Protein AF-A0A1C3WPE9-F1 (afdb_monomer_lite)

Sequence (207 aa):
MATIAEVAEHIDVNTRTAADLVARGVITKSTRSSYDLDTVRLEYIRHIREVAAGREAAQAVPPGKIDGEQERARKDKEAADRLELQNAVTRGELAPLSEMVSAVTSAFARVRAKILTIPSKVAPLIVGETSTVVVRDVVKNEIHNALEELAGTRLRDWTFSPPGDSEELLEGSDTSAGSDDKRMGRQGKTPKSGSVCRTRKVANSSR

Organism: NCBI:txid411945

Secondary structure (DSSP, 8-state):
-B-HHHHHHHTT--HHHHHHHHHTTSSPPPTTS-B-HHHHHHHHHHHHHHHHHHHHHHHS--TT---HHHHHHHHHHHHHHHHHHHHHHHTTS---HHHHHHHHHHHHHHHHHHHHHHHHHHHHHHTT---HHHHHHHHHHHHHHHHHHHHH---TT-----S------------------------PPPPPPPPPPPPP-PPPP--

Structure (mmCIF, N/CA/C/O backbone):
data_AF-A0A1C3WPE9-F1
#
_entry.id   AF-A0A1C3WPE9-F1
#
loop_
_atom_site.group_PDB
_atom_site.id
_atom_site.type_symbol
_atom_site.label_atom_id
_atom_site.label_alt_id
_atom_site.label_comp_id
_atom_site.label_asym_id
_atom_site.label_entity_id
_atom_site.label_seq_id
_atom_site.pdbx_PDB_ins_code
_atom_site.Cartn_x
_atom_site.Cartn_y
_atom_site.Cartn_z
_atom_site.occupancy
_atom_site.B_iso_or_equiv
_atom_site.auth_seq_id
_atom_site.auth_comp_id
_atom_site.auth_asym_id
_atom_site.auth_atom_id
_atom_site.pdbx_PDB_model_num
ATOM 1 N N . MET A 1 1 ? 36.995 -16.950 -62.856 1.00 69.00 1 MET A N 1
ATOM 2 C CA . MET A 1 1 ? 36.564 -15.588 -63.230 1.00 69.00 1 MET A CA 1
ATOM 3 C C . MET A 1 1 ? 35.057 -15.578 -63.195 1.00 69.00 1 MET A C 1
ATOM 5 O O . MET A 1 1 ? 34.465 -16.295 -63.988 1.00 69.00 1 MET A O 1
ATOM 9 N N . ALA A 1 2 ? 34.484 -14.854 -62.241 1.00 79.94 2 ALA A N 1
ATOM 10 C CA . ALA A 1 2 ? 33.072 -14.930 -61.905 1.00 79.94 2 ALA A CA 1
ATOM 11 C C . ALA A 1 2 ? 32.315 -13.656 -62.300 1.00 79.94 2 ALA A C 1
ATOM 13 O O . ALA A 1 2 ? 32.875 -12.553 -62.297 1.00 79.94 2 ALA A O 1
ATOM 14 N N . THR A 1 3 ? 31.042 -13.818 -62.637 1.00 88.06 3 THR A N 1
ATOM 15 C CA . THR A 1 3 ? 30.096 -12.721 -62.856 1.00 88.06 3 THR A CA 1
ATOM 16 C C . THR A 1 3 ? 29.611 -12.148 -61.524 1.00 88.06 3 THR A C 1
ATOM 18 O O . THR A 1 3 ? 29.792 -12.738 -60.461 1.00 88.06 3 THR A O 1
ATOM 21 N N . ILE A 1 4 ? 28.947 -10.990 -61.558 1.00 83.81 4 ILE A N 1
ATOM 22 C CA . ILE A 1 4 ? 28.405 -10.371 -60.339 1.00 83.81 4 ILE A CA 1
ATOM 23 C C . ILE A 1 4 ? 27.316 -11.223 -59.663 1.00 83.81 4 ILE A C 1
ATOM 25 O O . ILE A 1 4 ? 27.126 -11.119 -58.455 1.00 83.81 4 ILE A O 1
ATOM 29 N N . ALA A 1 5 ? 26.619 -12.071 -60.427 1.00 86.62 5 ALA A N 1
ATOM 30 C CA . ALA A 1 5 ? 25.622 -12.997 -59.898 1.00 86.62 5 ALA A CA 1
ATOM 31 C C . ALA A 1 5 ? 26.281 -14.128 -59.097 1.00 86.62 5 ALA A C 1
ATOM 33 O O . ALA A 1 5 ? 25.879 -14.393 -57.970 1.00 86.62 5 ALA A O 1
ATOM 34 N N . GLU A 1 6 ? 27.352 -14.710 -59.636 1.00 86.88 6 GLU A N 1
ATOM 35 C CA . GLU A 1 6 ? 28.141 -15.752 -58.965 1.00 86.88 6 GLU A CA 1
ATOM 36 C C . GLU A 1 6 ? 28.879 -15.204 -57.734 1.00 86.88 6 GLU A C 1
ATOM 38 O O . GLU A 1 6 ? 28.997 -15.885 -56.722 1.00 86.88 6 GLU A O 1
ATOM 43 N N . VAL A 1 7 ? 29.332 -13.944 -57.779 1.00 85.25 7 VAL A N 1
ATOM 44 C CA . VAL A 1 7 ? 29.875 -13.255 -56.597 1.00 85.25 7 VAL A CA 1
ATOM 45 C C . VAL A 1 7 ? 28.821 -13.146 -55.500 1.00 85.25 7 VAL A C 1
ATOM 47 O O . VAL A 1 7 ? 29.130 -13.425 -54.346 1.00 85.25 7 VAL A O 1
ATOM 50 N N . ALA A 1 8 ? 27.601 -12.732 -55.850 1.00 88.00 8 ALA A N 1
ATOM 51 C CA . ALA A 1 8 ? 26.513 -12.548 -54.898 1.00 88.00 8 ALA A CA 1
ATOM 52 C C . ALA A 1 8 ? 26.134 -13.870 -54.208 1.00 88.00 8 ALA A C 1
ATOM 54 O O . ALA A 1 8 ? 26.003 -13.899 -52.988 1.00 88.00 8 ALA A O 1
ATOM 55 N N . GLU A 1 9 ? 26.066 -14.964 -54.970 1.00 90.38 9 GLU A N 1
ATOM 56 C CA . GLU A 1 9 ? 25.847 -16.315 -54.440 1.00 90.38 9 GLU A CA 1
ATOM 57 C C . GLU A 1 9 ? 26.991 -16.765 -53.514 1.00 90.38 9 GLU A C 1
ATOM 59 O O . GLU A 1 9 ? 26.753 -17.315 -52.443 1.00 90.38 9 GLU A O 1
ATOM 64 N N . HIS A 1 10 ? 28.242 -16.461 -53.869 1.00 87.25 10 HIS A N 1
ATOM 65 C CA . HIS A 1 10 ? 29.423 -16.887 -53.109 1.00 87.25 10 HIS A CA 1
ATOM 66 C C . HIS A 1 10 ? 29.602 -16.193 -51.752 1.00 87.25 10 HIS A C 1
ATOM 68 O O . HIS A 1 10 ? 30.166 -16.782 -50.829 1.00 87.25 10 HIS A O 1
ATOM 74 N N . ILE A 1 11 ? 29.157 -14.940 -51.625 1.00 88.44 11 ILE A N 1
ATOM 75 C CA . ILE A 1 11 ? 29.167 -14.199 -50.350 1.00 88.44 11 ILE A CA 1
ATOM 76 C C . ILE A 1 11 ? 27.800 -14.200 -49.647 1.00 88.44 11 ILE A C 1
ATOM 78 O O . ILE A 1 11 ? 27.655 -13.510 -48.640 1.00 88.44 11 ILE A O 1
ATOM 82 N N . ASP A 1 12 ? 26.833 -14.967 -50.164 1.00 90.88 12 ASP A N 1
ATOM 83 C CA . ASP A 1 12 ? 25.467 -15.117 -49.642 1.00 90.88 12 ASP A CA 1
ATOM 84 C C . ASP A 1 12 ? 24.703 -13.784 -49.498 1.00 90.88 12 ASP A C 1
ATOM 86 O O . ASP A 1 12 ? 24.130 -13.446 -48.460 1.00 90.88 12 ASP A O 1
ATOM 90 N N . VAL A 1 13 ? 24.718 -12.967 -50.558 1.00 90.00 13 VAL A N 1
ATOM 91 C CA . VAL A 1 13 ? 23.964 -11.705 -50.624 1.00 90.00 13 VAL A CA 1
ATOM 92 C C . VAL A 1 13 ? 23.167 -11.595 -51.918 1.00 90.00 13 VAL A C 1
ATOM 94 O O . VAL A 1 13 ? 23.435 -12.259 -52.913 1.00 90.00 13 VAL A O 1
ATOM 97 N N . ASN A 1 14 ? 22.189 -10.689 -51.951 1.00 92.38 14 ASN A N 1
ATOM 98 C CA . ASN A 1 14 ? 21.467 -10.403 -53.187 1.00 92.38 14 ASN A CA 1
ATOM 99 C C . ASN A 1 14 ? 22.373 -9.678 -54.205 1.00 92.38 14 ASN A C 1
ATOM 101 O O . ASN A 1 14 ? 23.195 -8.837 -53.840 1.00 92.38 14 ASN A O 1
ATOM 105 N N . THR A 1 15 ? 22.158 -9.922 -55.498 1.00 89.88 15 THR A N 1
ATOM 106 C CA . THR A 1 15 ? 22.850 -9.265 -56.625 1.00 89.88 15 THR A CA 1
ATOM 107 C C . THR A 1 15 ? 22.857 -7.737 -56.528 1.00 89.88 15 THR A C 1
ATOM 109 O O . THR A 1 15 ? 23.878 -7.103 -56.792 1.00 89.88 15 THR A O 1
ATOM 112 N N . ARG A 1 16 ? 21.750 -7.135 -56.070 1.00 90.31 16 ARG A N 1
ATOM 113 C CA . ARG A 1 16 ? 21.661 -5.694 -55.786 1.00 90.31 16 ARG A CA 1
ATOM 114 C C . ARG A 1 16 ? 22.646 -5.268 -54.699 1.00 90.31 16 ARG A C 1
ATOM 116 O O . ARG A 1 16 ? 23.373 -4.300 -54.870 1.00 90.31 16 ARG A O 1
ATOM 123 N N . THR A 1 17 ? 22.701 -6.018 -53.606 1.00 87.19 17 THR A N 1
ATOM 124 C CA . THR A 1 17 ? 23.600 -5.752 -52.481 1.00 87.19 17 THR A CA 1
ATOM 125 C C . THR A 1 17 ? 25.064 -5.918 -52.885 1.00 87.19 17 THR A C 1
ATOM 127 O O . THR A 1 17 ? 25.894 -5.106 -52.485 1.00 87.19 17 THR A O 1
ATOM 130 N N . ALA A 1 18 ? 25.382 -6.910 -53.721 1.00 86.06 18 ALA A N 1
ATOM 131 C CA . ALA A 1 18 ? 26.717 -7.082 -54.292 1.00 86.06 18 ALA A CA 1
ATOM 132 C C . ALA A 1 18 ? 27.114 -5.890 -55.185 1.00 86.06 18 ALA A C 1
ATOM 134 O O . ALA A 1 18 ? 28.214 -5.355 -55.045 1.00 86.06 18 ALA A O 1
ATOM 135 N N . ALA A 1 19 ? 26.206 -5.408 -56.040 1.00 86.81 19 ALA A N 1
ATOM 136 C CA . ALA A 1 19 ? 26.432 -4.204 -56.842 1.00 86.81 19 ALA A CA 1
ATOM 137 C C . ALA A 1 19 ? 26.623 -2.949 -55.971 1.00 86.81 19 ALA A C 1
ATOM 139 O O . ALA A 1 19 ? 27.528 -2.153 -56.227 1.00 86.81 19 ALA A O 1
ATOM 140 N N . ASP A 1 20 ? 25.841 -2.813 -54.899 1.00 89.81 20 ASP A N 1
ATOM 141 C CA . ASP A 1 20 ? 25.971 -1.719 -53.935 1.00 89.81 20 ASP A CA 1
ATOM 142 C C . ASP A 1 20 ? 27.299 -1.787 -53.156 1.00 89.81 20 ASP A C 1
ATOM 144 O O . ASP A 1 20 ? 27.848 -0.754 -52.775 1.00 89.81 20 ASP A O 1
ATOM 148 N N . LEU A 1 21 ? 27.840 -2.982 -52.890 1.00 87.69 21 LEU A N 1
ATOM 149 C CA . LEU A 1 21 ? 29.158 -3.160 -52.260 1.00 87.69 21 LEU A CA 1
ATOM 150 C C . LEU A 1 21 ? 30.303 -2.755 -53.199 1.00 87.69 21 LEU A C 1
ATOM 152 O O . LEU A 1 21 ? 31.252 -2.107 -52.757 1.00 87.69 21 LEU A O 1
ATOM 156 N N . VAL A 1 22 ? 30.185 -3.060 -54.494 1.00 87.00 22 VAL A N 1
ATOM 157 C CA . VAL A 1 22 ? 31.127 -2.584 -55.521 1.00 87.00 22 VAL A CA 1
ATOM 158 C C . VAL A 1 22 ? 31.036 -1.061 -55.677 1.00 87.00 22 VAL A C 1
ATOM 160 O O . VAL A 1 22 ? 32.059 -0.386 -55.761 1.00 87.00 22 VAL A O 1
ATOM 163 N N . ALA A 1 23 ? 29.825 -0.493 -55.672 1.00 86.81 23 ALA A N 1
ATOM 164 C CA . ALA A 1 23 ? 29.613 0.953 -55.778 1.00 86.81 23 ALA A CA 1
ATOM 165 C C . ALA A 1 23 ? 30.179 1.724 -54.574 1.00 86.81 23 ALA A C 1
ATOM 167 O O . ALA A 1 23 ? 30.711 2.820 -54.736 1.00 86.81 23 ALA A O 1
ATOM 168 N N . ARG A 1 24 ? 30.101 1.131 -53.376 1.00 82.44 24 ARG A N 1
ATOM 169 C CA . ARG A 1 24 ? 30.694 1.668 -52.141 1.00 82.44 24 ARG A CA 1
ATOM 170 C C . ARG A 1 24 ? 32.208 1.459 -52.043 1.00 82.44 24 ARG A C 1
ATOM 172 O O . ARG A 1 24 ? 32.807 1.935 -51.086 1.00 82.44 24 ARG A O 1
ATOM 179 N N . GLY A 1 25 ? 32.819 0.757 -52.999 1.00 84.25 25 GLY A N 1
ATOM 180 C CA . GLY A 1 25 ? 34.255 0.477 -53.006 1.00 84.25 25 GLY A CA 1
ATOM 181 C C . GLY A 1 25 ? 34.701 -0.544 -51.957 1.00 84.25 25 GLY A C 1
ATOM 182 O O . GLY A 1 25 ? 35.892 -0.640 -51.690 1.00 84.25 25 GLY A O 1
ATOM 183 N N . VAL A 1 26 ? 33.765 -1.298 -51.368 1.00 84.31 26 VAL A N 1
ATOM 184 C CA . VAL A 1 26 ? 34.081 -2.400 -50.442 1.00 84.31 26 VAL A CA 1
ATOM 185 C C . VAL A 1 26 ? 34.648 -3.590 -51.208 1.00 84.31 26 VAL A C 1
ATOM 187 O O . VAL A 1 26 ? 35.544 -4.261 -50.715 1.00 84.31 26 VAL A O 1
ATOM 190 N N . ILE A 1 27 ? 34.122 -3.836 -52.409 1.00 85.81 27 ILE A N 1
ATOM 191 C CA . ILE A 1 27 ? 34.637 -4.839 -53.338 1.00 85.81 27 ILE A CA 1
ATOM 192 C C . ILE A 1 27 ? 35.346 -4.116 -54.483 1.00 85.81 27 ILE A C 1
ATOM 194 O O . ILE A 1 27 ? 34.759 -3.224 -55.109 1.00 85.81 27 ILE A O 1
ATOM 198 N N . THR A 1 28 ? 36.579 -4.512 -54.794 1.00 84.81 28 THR A N 1
ATOM 199 C CA . THR A 1 28 ? 37.365 -3.890 -55.864 1.00 84.81 28 THR A CA 1
ATOM 200 C C . THR A 1 28 ? 36.679 -4.060 -57.225 1.00 84.81 28 THR A C 1
ATOM 202 O O . THR A 1 28 ? 36.332 -5.163 -57.657 1.00 84.81 28 THR A O 1
ATOM 205 N N . LYS A 1 29 ? 36.478 -2.949 -57.946 1.00 79.81 29 LYS A N 1
ATOM 206 C CA . LYS A 1 29 ? 35.820 -2.952 -59.259 1.00 79.81 29 LYS A CA 1
ATOM 207 C C . LYS A 1 29 ? 36.722 -3.583 -60.322 1.00 79.81 29 LYS A C 1
ATOM 209 O O . LYS A 1 29 ? 37.776 -3.044 -60.651 1.00 79.81 29 LYS A O 1
ATOM 214 N N . SER A 1 30 ? 36.263 -4.676 -60.930 1.00 79.38 30 SER A N 1
ATOM 215 C CA . SER A 1 30 ? 36.955 -5.294 -62.063 1.00 79.38 30 SER A CA 1
ATOM 216 C C . SER A 1 30 ? 36.789 -4.483 -63.355 1.00 79.38 30 SER A C 1
ATOM 218 O O . SER A 1 30 ? 35.708 -3.975 -63.660 1.00 79.38 30 SER A O 1
ATOM 220 N N . THR A 1 31 ? 37.857 -4.394 -64.149 1.00 66.25 31 THR A N 1
ATOM 221 C CA . THR A 1 31 ? 37.897 -3.687 -65.441 1.00 66.25 31 THR A CA 1
ATOM 222 C C . THR A 1 31 ? 37.207 -4.447 -66.576 1.00 66.25 31 THR A C 1
ATOM 224 O O . THR A 1 31 ? 36.807 -3.830 -67.560 1.00 66.25 31 THR A O 1
ATOM 227 N N . ARG A 1 32 ? 37.037 -5.773 -66.453 1.00 65.06 32 ARG A N 1
ATOM 228 C CA . ARG A 1 32 ? 36.476 -6.640 -67.510 1.00 65.06 32 ARG A CA 1
ATOM 229 C C . ARG A 1 32 ? 35.290 -7.482 -67.028 1.00 65.06 32 ARG A C 1
ATOM 231 O O . ARG A 1 32 ? 35.096 -8.605 -67.480 1.00 65.06 32 ARG A O 1
ATOM 238 N N . SER A 1 33 ? 34.495 -6.963 -66.088 1.00 67.19 33 SER A N 1
ATOM 239 C CA . SER A 1 33 ? 33.331 -7.666 -65.503 1.00 67.19 33 SER A CA 1
ATOM 240 C C . SER A 1 33 ? 33.631 -9.081 -64.976 1.00 67.19 33 SER A C 1
ATOM 242 O O . SER A 1 33 ? 32.729 -9.896 -64.827 1.00 67.19 33 SER A O 1
ATOM 244 N N . SER A 1 34 ? 34.905 -9.375 -64.717 1.00 77.31 34 SER A N 1
ATOM 245 C CA . SER A 1 34 ? 35.397 -10.673 -64.277 1.00 77.31 34 SER A CA 1
ATOM 246 C C . SER A 1 34 ? 35.978 -10.509 -62.882 1.00 77.31 34 SER A C 1
ATOM 248 O O . SER A 1 34 ? 37.009 -9.851 -62.723 1.00 77.31 34 SER A O 1
ATOM 250 N N . TYR A 1 35 ? 35.311 -11.063 -61.879 1.00 82.31 35 TYR A N 1
ATOM 251 C CA . TYR A 1 35 ? 35.743 -10.975 -60.489 1.00 82.31 35 TYR A CA 1
ATOM 252 C C . TYR A 1 35 ? 36.490 -12.240 -60.075 1.00 82.31 35 TYR A C 1
ATOM 254 O O . TYR A 1 35 ? 36.204 -13.343 -60.556 1.00 82.31 35 TYR A O 1
ATOM 262 N N . ASP A 1 36 ? 37.463 -12.066 -59.189 1.00 87.50 36 ASP A N 1
ATOM 263 C CA . ASP A 1 36 ? 38.125 -13.168 -58.510 1.00 87.50 36 ASP A CA 1
ATOM 264 C C . ASP A 1 36 ? 37.426 -13.437 -57.172 1.00 87.50 36 ASP A C 1
ATOM 266 O O . ASP A 1 36 ? 37.363 -12.559 -56.311 1.00 87.50 36 ASP A O 1
ATOM 270 N N . LEU A 1 37 ? 36.860 -14.636 -57.013 1.00 84.69 37 LEU A N 1
ATOM 271 C CA . LEU A 1 37 ? 35.995 -14.973 -55.878 1.00 84.69 37 LEU A CA 1
ATOM 272 C C . LEU A 1 37 ? 36.744 -14.958 -54.540 1.00 84.69 37 LEU A C 1
ATOM 274 O O . LEU A 1 37 ? 36.158 -14.599 -53.518 1.00 84.69 37 LEU A O 1
ATOM 278 N N . ASP A 1 38 ? 38.026 -15.320 -54.539 1.00 85.25 38 ASP A N 1
ATOM 279 C CA . ASP A 1 38 ? 38.837 -15.357 -53.321 1.00 85.25 38 ASP A CA 1
ATOM 280 C C . ASP A 1 38 ? 39.175 -13.948 -52.834 1.00 85.25 38 ASP A C 1
ATOM 282 O O . ASP A 1 38 ? 39.029 -13.649 -51.645 1.00 85.25 38 ASP A O 1
ATOM 286 N N . THR A 1 39 ? 39.523 -13.049 -53.758 1.00 86.00 39 THR A N 1
ATOM 287 C CA . THR A 1 39 ? 39.752 -11.633 -53.443 1.00 86.00 39 THR A CA 1
ATOM 288 C C . THR A 1 39 ? 38.486 -10.971 -52.890 1.00 86.00 39 THR A C 1
ATOM 290 O O . THR A 1 39 ? 38.531 -10.352 -51.824 1.00 86.00 39 THR A O 1
ATOM 293 N N . VAL A 1 40 ? 37.336 -11.173 -53.545 1.00 87.31 40 VAL A N 1
ATOM 294 C CA . VAL A 1 40 ? 36.053 -10.602 -53.097 1.00 87.31 40 VAL A CA 1
ATOM 295 C C . VAL A 1 40 ? 35.650 -11.128 -51.715 1.00 87.31 40 VAL A C 1
ATOM 297 O O . VAL A 1 40 ? 35.186 -10.363 -50.867 1.00 87.31 40 VAL A O 1
ATOM 300 N N . ARG A 1 41 ? 35.862 -12.425 -51.453 1.00 87.50 41 ARG A N 1
ATOM 301 C CA . ARG A 1 41 ? 35.585 -13.038 -50.147 1.00 87.50 41 ARG A CA 1
ATOM 302 C C . ARG A 1 41 ? 36.402 -12.370 -49.039 1.00 87.50 41 ARG A C 1
ATOM 304 O O . ARG A 1 41 ? 35.852 -12.047 -47.987 1.00 87.50 41 ARG A O 1
ATOM 311 N N . LEU A 1 42 ? 37.701 -12.158 -49.257 1.00 89.75 42 LEU A N 1
ATOM 312 C CA . LEU A 1 42 ? 38.583 -11.534 -48.265 1.00 89.75 42 LEU A CA 1
ATOM 313 C C . LEU A 1 42 ? 38.194 -10.080 -47.979 1.00 89.75 42 LEU A C 1
ATOM 315 O O . LEU A 1 42 ? 38.156 -9.684 -46.813 1.00 89.75 42 LEU A O 1
ATOM 319 N N . GLU A 1 43 ? 37.882 -9.306 -49.018 1.00 88.56 43 GLU A N 1
ATOM 320 C CA . GLU A 1 43 ? 37.420 -7.918 -48.895 1.00 88.56 43 GLU A CA 1
ATOM 321 C C . GLU A 1 43 ? 36.105 -7.829 -48.108 1.00 88.56 43 GLU A C 1
ATOM 323 O O . GLU A 1 43 ? 35.988 -7.049 -47.160 1.00 88.56 43 GLU A O 1
ATOM 328 N N . TYR A 1 44 ? 35.146 -8.704 -48.418 1.00 89.75 44 TYR A N 1
ATOM 329 C CA . TYR A 1 44 ? 33.864 -8.754 -47.720 1.00 89.75 44 TYR A CA 1
ATOM 330 C C . TYR A 1 44 ? 33.999 -9.181 -46.250 1.00 89.75 44 TYR A C 1
ATOM 332 O O . TYR A 1 44 ? 33.412 -8.557 -45.363 1.00 89.75 44 TYR A O 1
ATOM 340 N N . ILE A 1 45 ? 34.820 -10.198 -45.956 1.00 90.62 45 ILE A N 1
ATOM 341 C CA . ILE A 1 45 ? 35.078 -10.639 -44.576 1.00 90.62 45 ILE A CA 1
ATOM 342 C C . ILE A 1 45 ? 35.750 -9.526 -43.765 1.00 90.62 45 ILE A C 1
ATOM 344 O O . ILE A 1 45 ? 35.385 -9.316 -42.607 1.00 90.62 45 ILE A O 1
ATOM 348 N N . ARG A 1 46 ? 36.713 -8.798 -44.348 1.00 89.12 46 ARG A N 1
ATOM 349 C CA . ARG A 1 46 ? 37.345 -7.643 -43.686 1.00 89.12 46 ARG A CA 1
ATOM 350 C C . ARG A 1 46 ? 36.320 -6.561 -43.374 1.00 89.12 46 ARG A C 1
ATOM 352 O O . ARG A 1 46 ? 36.263 -6.110 -42.236 1.00 89.12 46 ARG A O 1
ATOM 359 N N . HIS A 1 47 ? 35.450 -6.244 -44.330 1.00 87.25 47 HIS A N 1
ATOM 360 C CA . HIS A 1 47 ? 34.376 -5.279 -44.123 1.00 87.25 47 HIS A CA 1
ATOM 361 C C . HIS A 1 47 ? 33.422 -5.686 -42.992 1.00 87.25 47 HIS A C 1
ATOM 363 O O . HIS A 1 47 ? 33.143 -4.880 -42.109 1.00 87.25 47 HIS A O 1
ATOM 369 N N . ILE A 1 48 ? 32.955 -6.941 -42.953 1.00 89.06 48 ILE A N 1
ATOM 370 C CA . ILE A 1 48 ? 32.088 -7.406 -41.857 1.00 89.06 48 ILE A CA 1
ATOM 371 C C . ILE A 1 48 ? 32.817 -7.336 -40.515 1.00 89.06 48 ILE A C 1
ATOM 373 O O . ILE A 1 48 ? 32.203 -6.949 -39.522 1.00 89.06 48 ILE A O 1
ATOM 377 N N . ARG A 1 49 ? 34.110 -7.682 -40.470 1.00 87.31 49 ARG A N 1
ATOM 378 C CA . ARG A 1 49 ? 34.913 -7.599 -39.243 1.00 87.31 49 ARG A CA 1
ATOM 379 C C . ARG A 1 49 ? 35.072 -6.163 -38.757 1.00 87.31 49 ARG A C 1
ATOM 381 O O . ARG A 1 49 ? 34.933 -5.930 -37.566 1.00 87.31 49 ARG A O 1
ATOM 388 N N . GLU A 1 50 ? 35.291 -5.206 -39.652 1.00 84.44 50 GLU A N 1
ATOM 389 C CA . GLU A 1 50 ? 35.350 -3.781 -39.303 1.00 84.44 50 GLU A CA 1
ATOM 390 C C . GLU A 1 50 ? 33.994 -3.249 -38.830 1.00 84.44 50 GLU A C 1
ATOM 392 O O . GLU A 1 50 ? 33.924 -2.518 -37.847 1.00 84.44 50 GLU A O 1
ATOM 397 N N . VAL A 1 51 ? 32.895 -3.657 -39.470 1.00 83.06 51 VAL A N 1
ATOM 398 C CA . VAL A 1 51 ? 31.537 -3.270 -39.054 1.00 83.06 51 VAL A CA 1
ATOM 399 C C . VAL A 1 51 ? 31.141 -3.943 -37.733 1.00 83.06 51 VAL A C 1
ATOM 401 O O . VAL A 1 51 ? 30.393 -3.362 -36.947 1.00 83.06 51 VAL A O 1
ATOM 404 N N . ALA A 1 52 ? 31.610 -5.162 -37.463 1.00 76.12 52 ALA A N 1
ATOM 405 C CA . ALA A 1 52 ? 31.441 -5.824 -36.170 1.00 76.12 52 ALA A CA 1
ATOM 406 C C . ALA A 1 52 ? 32.264 -5.117 -35.085 1.00 76.12 52 ALA A C 1
ATOM 408 O O . ALA A 1 52 ? 31.698 -4.725 -34.071 1.00 76.12 52 ALA A O 1
ATOM 409 N N . ALA A 1 53 ? 33.541 -4.825 -35.350 1.00 75.44 53 ALA A N 1
ATOM 410 C CA . ALA A 1 53 ? 34.405 -4.075 -34.442 1.00 75.44 53 ALA A CA 1
ATOM 411 C C . ALA A 1 53 ? 33.889 -2.648 -34.183 1.00 75.44 53 ALA A C 1
ATOM 413 O O . ALA A 1 53 ? 33.977 -2.155 -33.067 1.00 75.44 53 ALA A O 1
ATOM 414 N N . GLY A 1 54 ? 33.300 -1.985 -35.183 1.00 68.56 54 GLY A N 1
ATOM 415 C CA . GLY A 1 54 ? 32.666 -0.673 -35.034 1.00 68.56 54 GLY A CA 1
ATOM 416 C C . GLY A 1 54 ? 31.359 -0.713 -34.237 1.00 68.56 54 GLY A C 1
ATOM 417 O O . GLY A 1 54 ? 31.046 0.242 -33.532 1.00 68.56 54 GLY A O 1
ATOM 418 N N . ARG A 1 55 ? 30.608 -1.822 -34.299 1.00 62.19 55 ARG A N 1
ATOM 419 C CA . ARG A 1 55 ? 29.424 -2.055 -33.454 1.00 62.19 55 ARG A CA 1
ATOM 420 C C . ARG A 1 55 ? 29.812 -2.369 -32.016 1.00 62.19 55 ARG A C 1
ATOM 422 O O . ARG A 1 55 ? 29.209 -1.814 -31.106 1.00 62.19 55 ARG A O 1
ATOM 429 N N . GLU A 1 56 ? 30.850 -3.172 -31.822 1.00 55.78 56 GLU A N 1
ATOM 430 C CA . GLU A 1 56 ? 31.442 -3.414 -30.507 1.00 55.78 56 GLU A CA 1
ATOM 431 C C . GLU A 1 56 ? 32.067 -2.142 -29.934 1.00 55.78 56 GLU A C 1
ATOM 433 O O . GLU A 1 56 ? 31.912 -1.896 -28.752 1.00 55.78 56 GLU A O 1
ATOM 438 N N . ALA A 1 57 ? 32.684 -1.275 -30.743 1.00 55.78 57 ALA A N 1
ATOM 439 C CA . ALA A 1 57 ? 33.194 0.025 -30.300 1.00 55.78 57 ALA A CA 1
ATOM 440 C C . ALA A 1 57 ? 32.078 1.049 -30.014 1.00 55.78 57 ALA A C 1
ATOM 442 O O . ALA A 1 57 ? 32.261 1.936 -29.187 1.00 55.78 57 ALA A O 1
ATOM 443 N N . ALA A 1 58 ? 30.924 0.939 -30.680 1.00 54.97 58 ALA A N 1
ATOM 444 C CA . ALA A 1 58 ? 29.738 1.744 -30.382 1.00 54.97 58 ALA A CA 1
ATOM 445 C C . ALA A 1 58 ? 28.976 1.242 -29.140 1.00 54.97 58 ALA A C 1
ATOM 447 O O . ALA A 1 58 ? 28.326 2.042 -28.472 1.00 54.97 58 ALA A O 1
ATOM 448 N N . GLN A 1 59 ? 29.066 -0.058 -28.832 1.00 51.75 59 GLN A N 1
ATOM 449 C CA . GLN A 1 59 ? 28.589 -0.668 -27.582 1.00 51.75 59 GLN A CA 1
ATOM 450 C C . GLN A 1 59 ? 29.620 -0.583 -26.447 1.00 51.75 59 GLN A C 1
ATOM 452 O O . GLN A 1 59 ? 29.253 -0.634 -25.278 1.00 51.75 59 GLN A O 1
ATOM 457 N N . ALA A 1 60 ? 30.905 -0.417 -26.760 1.00 50.66 60 ALA A N 1
ATOM 458 C CA . ALA A 1 60 ? 31.948 -0.109 -25.799 1.00 50.66 60 ALA A CA 1
ATOM 459 C C . ALA A 1 60 ? 31.782 1.350 -25.392 1.00 50.66 60 ALA A C 1
ATOM 461 O O . ALA A 1 60 ? 32.329 2.276 -25.993 1.00 50.66 60 ALA A O 1
ATOM 462 N N . VAL A 1 61 ? 30.978 1.541 -24.359 1.00 53.34 61 VAL A N 1
ATOM 463 C CA . VAL A 1 61 ? 30.815 2.815 -23.684 1.00 53.34 61 VAL A CA 1
ATOM 464 C C . VAL A 1 61 ? 32.183 3.439 -23.405 1.00 53.34 61 VAL A C 1
ATOM 466 O O . VAL A 1 61 ? 32.980 2.855 -22.663 1.00 53.34 61 VAL A O 1
ATOM 469 N N . PRO A 1 62 ? 32.485 4.630 -23.952 1.00 52.03 62 PRO A N 1
ATOM 470 C CA . PRO A 1 62 ? 33.646 5.378 -23.500 1.00 52.03 62 PRO A CA 1
ATOM 471 C C . PRO A 1 62 ? 33.466 5.688 -22.005 1.00 52.03 62 PRO A C 1
ATOM 473 O O . PRO A 1 62 ? 32.346 6.018 -21.600 1.00 52.03 62 PRO A O 1
ATOM 476 N N . PRO A 1 63 ? 34.522 5.607 -21.174 1.00 42.00 63 PRO A N 1
ATOM 477 C CA . PRO A 1 63 ? 34.407 5.833 -19.736 1.00 42.00 63 PRO A CA 1
ATOM 478 C C . PRO A 1 63 ? 33.774 7.208 -19.481 1.00 42.00 63 PRO A C 1
ATOM 480 O O . PRO A 1 63 ? 34.375 8.238 -19.778 1.00 42.00 63 PRO A O 1
ATOM 483 N N . GLY A 1 64 ? 32.529 7.215 -18.990 1.00 53.91 64 GLY A N 1
ATOM 484 C CA . GLY A 1 64 ? 31.752 8.431 -18.722 1.00 53.91 64 GLY A CA 1
ATOM 485 C C . GLY A 1 64 ? 30.506 8.668 -19.590 1.00 53.91 64 GLY A C 1
ATOM 486 O O . GLY A 1 64 ? 29.822 9.663 -19.354 1.00 53.91 64 GLY A O 1
ATOM 487 N N . LYS A 1 65 ? 30.161 7.800 -20.555 1.00 52.16 65 LYS A N 1
ATOM 488 C CA . LYS A 1 65 ? 28.816 7.806 -21.172 1.00 52.16 65 LYS A CA 1
ATOM 489 C C . LYS A 1 65 ? 27.940 6.697 -20.606 1.00 52.16 65 LYS A C 1
ATOM 491 O O . LYS A 1 65 ? 28.425 5.726 -20.054 1.00 52.16 65 LYS A O 1
ATOM 496 N N . ILE A 1 66 ? 26.635 6.894 -20.675 1.00 56.25 66 ILE A N 1
ATOM 497 C CA . ILE A 1 66 ? 25.655 6.025 -20.040 1.00 56.25 66 ILE A CA 1
ATOM 498 C C . ILE A 1 66 ? 25.063 5.101 -21.110 1.00 56.25 66 ILE A C 1
ATOM 500 O O . ILE A 1 66 ? 24.591 5.581 -22.143 1.00 56.25 66 ILE A O 1
ATOM 504 N N . ASP A 1 67 ? 25.083 3.791 -20.860 1.00 64.19 67 ASP A N 1
ATOM 505 C CA . ASP A 1 67 ? 24.401 2.791 -21.680 1.00 64.19 67 ASP A CA 1
ATOM 506 C C . ASP A 1 67 ? 22.885 2.982 -21.614 1.00 64.19 67 ASP A C 1
ATOM 508 O O . ASP A 1 67 ? 22.233 2.637 -20.625 1.00 64.19 67 ASP A O 1
ATOM 512 N N . GLY A 1 68 ? 22.300 3.501 -22.694 1.00 67.38 68 GLY A N 1
ATOM 513 C CA . GLY A 1 68 ? 20.855 3.720 -22.778 1.00 67.38 68 GLY A CA 1
ATOM 514 C C . GLY A 1 68 ? 20.037 2.436 -22.603 1.00 67.38 68 GLY A C 1
ATOM 515 O O . GLY A 1 68 ? 18.920 2.493 -22.097 1.00 67.38 68 GLY A O 1
ATOM 516 N N . GLU A 1 69 ? 20.584 1.276 -22.972 1.00 70.19 69 GLU A N 1
ATOM 517 C CA . GLU A 1 69 ? 19.938 -0.025 -22.755 1.00 70.19 69 GLU A CA 1
ATOM 518 C C . GLU A 1 69 ? 19.966 -0.444 -21.281 1.00 70.19 69 GLU A C 1
ATOM 520 O O . GLU A 1 69 ? 18.949 -0.899 -20.758 1.00 70.19 69 GLU A O 1
ATOM 525 N N . GLN A 1 70 ? 21.079 -0.214 -20.575 1.00 69.56 70 GLN A N 1
ATOM 526 C CA . GLN A 1 70 ? 21.175 -0.509 -19.144 1.00 69.56 70 GLN A CA 1
ATOM 527 C C . GLN A 1 70 ? 20.284 0.416 -18.311 1.00 69.56 70 GLN A C 1
ATOM 529 O O . GLN A 1 70 ? 19.665 -0.036 -17.347 1.00 69.56 70 GLN A O 1
ATOM 534 N N . GLU A 1 71 ? 20.167 1.695 -18.675 1.00 68.19 71 GLU A N 1
ATOM 535 C CA . GLU A 1 71 ? 19.249 2.603 -17.981 1.00 68.19 71 GLU A CA 1
ATOM 536 C C . GLU A 1 71 ? 17.779 2.302 -18.255 1.00 68.19 71 GLU A C 1
ATOM 538 O O . GLU A 1 71 ? 16.969 2.390 -17.334 1.00 68.19 71 GLU A O 1
ATOM 543 N N . ARG A 1 72 ? 17.421 1.924 -19.489 1.00 73.69 72 ARG A N 1
ATOM 544 C CA . ARG A 1 72 ? 16.055 1.479 -19.802 1.00 73.69 72 ARG A CA 1
ATOM 545 C C . ARG A 1 72 ? 15.708 0.223 -19.014 1.00 73.69 72 ARG A C 1
ATOM 547 O O . ARG A 1 72 ? 14.697 0.221 -18.331 1.00 73.69 72 ARG A O 1
ATOM 554 N N . ALA A 1 73 ? 16.604 -0.762 -18.974 1.00 72.19 73 ALA A N 1
ATOM 555 C CA . ALA A 1 73 ? 16.408 -1.965 -18.170 1.00 72.19 73 ALA A CA 1
ATOM 556 C C . ALA A 1 73 ? 16.247 -1.662 -16.666 1.00 72.19 73 ALA A C 1
ATOM 558 O O . ALA A 1 73 ? 15.431 -2.292 -15.995 1.00 72.19 73 ALA A O 1
ATOM 559 N N . ARG A 1 74 ? 16.987 -0.681 -16.123 1.00 75.75 74 ARG A N 1
ATOM 560 C CA . ARG A 1 74 ? 16.807 -0.232 -14.728 1.00 75.75 74 ARG A CA 1
ATOM 561 C C . ARG A 1 74 ? 15.448 0.433 -14.507 1.00 75.75 74 ARG A C 1
ATOM 563 O O . ARG A 1 74 ? 14.763 0.078 -13.553 1.00 75.75 74 ARG A O 1
ATOM 570 N N . LYS A 1 75 ? 15.042 1.344 -15.397 1.00 77.44 75 LYS A N 1
ATOM 571 C CA . LYS A 1 75 ? 13.731 2.010 -15.335 1.00 77.44 75 LYS A CA 1
ATOM 572 C C . LYS A 1 75 ? 12.578 1.017 -15.462 1.00 77.44 75 LYS A C 1
ATOM 574 O O . LYS A 1 75 ? 11.611 1.123 -14.716 1.00 77.44 75 LYS A O 1
ATOM 579 N N . ASP A 1 76 ? 12.700 0.041 -16.355 1.00 78.50 76 ASP A N 1
ATOM 580 C CA . ASP A 1 76 ? 11.684 -0.989 -16.577 1.00 78.50 76 ASP A CA 1
ATOM 581 C C . ASP A 1 76 ? 11.550 -1.909 -15.360 1.00 78.50 76 ASP A C 1
ATOM 583 O O . ASP A 1 76 ? 10.437 -2.270 -14.982 1.00 78.50 76 ASP A O 1
ATOM 587 N N . LYS A 1 77 ? 12.666 -2.225 -14.688 1.00 78.81 77 LYS A N 1
ATOM 588 C CA . LYS A 1 77 ? 12.645 -2.966 -13.423 1.00 78.81 77 LYS A CA 1
ATOM 589 C C . LYS A 1 77 ? 11.908 -2.191 -12.328 1.00 78.81 77 LYS A C 1
ATOM 591 O O . LYS A 1 77 ? 10.991 -2.727 -11.720 1.00 78.81 77 LYS A O 1
ATOM 596 N N . GLU A 1 78 ? 12.255 -0.923 -12.117 1.00 84.50 78 GLU A N 1
ATOM 597 C CA . GLU A 1 78 ? 11.580 -0.080 -11.117 1.00 84.50 78 GLU A CA 1
ATOM 598 C C . GLU A 1 78 ? 10.090 0.136 -11.444 1.00 84.50 78 GLU A C 1
ATOM 600 O O . GLU A 1 78 ? 9.255 0.235 -10.542 1.00 84.50 78 GLU A O 1
ATOM 605 N N . ALA A 1 79 ? 9.736 0.199 -12.732 1.00 80.38 79 ALA A N 1
ATOM 606 C CA . ALA A 1 79 ? 8.351 0.283 -13.179 1.00 80.38 79 ALA A CA 1
ATOM 607 C C . ALA A 1 79 ? 7.577 -1.019 -12.915 1.00 80.38 79 ALA A C 1
ATOM 609 O O . ALA A 1 79 ? 6.429 -0.956 -12.470 1.00 80.38 79 ALA A O 1
ATOM 610 N N . ALA A 1 80 ? 8.202 -2.179 -13.138 1.00 79.81 80 ALA A N 1
ATOM 611 C CA . ALA A 1 80 ? 7.621 -3.481 -12.823 1.00 79.81 80 ALA A CA 1
ATOM 612 C C . ALA A 1 80 ? 7.373 -3.634 -11.314 1.00 79.81 80 ALA A C 1
ATOM 614 O O . ALA A 1 80 ? 6.260 -3.979 -10.920 1.00 79.81 80 ALA A O 1
ATOM 615 N N . ASP A 1 81 ? 8.355 -3.272 -10.483 1.00 78.56 81 ASP A N 1
ATOM 616 C CA . ASP A 1 81 ? 8.242 -3.326 -9.020 1.00 78.56 81 ASP A CA 1
ATOM 617 C C . ASP A 1 81 ? 7.108 -2.408 -8.515 1.00 78.56 81 ASP A C 1
ATOM 619 O O . ASP A 1 81 ? 6.308 -2.784 -7.654 1.00 78.56 81 ASP A O 1
ATOM 623 N N .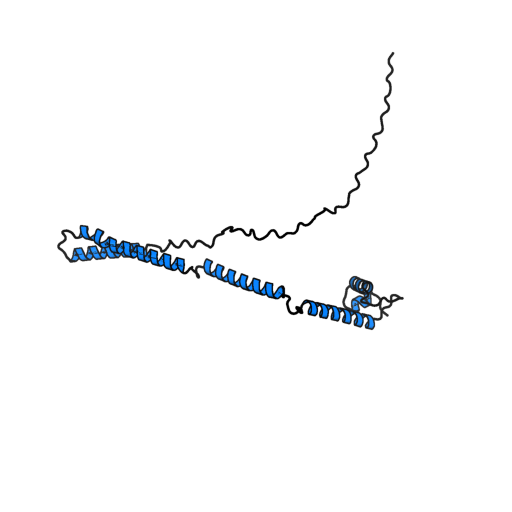 ARG A 1 82 ? 6.969 -1.204 -9.093 1.00 78.19 82 ARG A N 1
ATOM 624 C CA . ARG A 1 82 ? 5.865 -0.284 -8.764 1.00 78.19 82 ARG A CA 1
ATOM 625 C C . ARG A 1 82 ? 4.501 -0.880 -9.106 1.00 78.19 82 ARG A C 1
ATOM 627 O O . ARG A 1 82 ? 3.563 -0.744 -8.322 1.00 78.19 82 ARG A O 1
ATOM 634 N N . LEU A 1 83 ? 4.389 -1.515 -10.269 1.00 75.88 83 LEU A N 1
ATOM 635 C CA . LEU A 1 83 ? 3.143 -2.116 -10.735 1.00 75.88 83 LEU A CA 1
ATOM 636 C C . LEU A 1 83 ? 2.770 -3.346 -9.893 1.00 75.88 83 LEU A C 1
ATOM 638 O O . LEU A 1 83 ? 1.596 -3.545 -9.585 1.00 75.88 83 LEU A O 1
ATOM 642 N N . GLU A 1 84 ? 3.755 -4.131 -9.451 1.00 77.19 84 GLU A N 1
ATOM 643 C CA . GLU A 1 84 ? 3.542 -5.235 -8.511 1.00 77.19 84 GLU A CA 1
ATOM 644 C C . GLU A 1 84 ? 2.989 -4.735 -7.168 1.00 77.19 84 GLU A C 1
ATOM 646 O O . GLU A 1 84 ? 1.983 -5.259 -6.683 1.00 77.19 84 GLU A O 1
ATOM 651 N N . LEU A 1 85 ? 3.562 -3.662 -6.614 1.00 79.00 85 LEU A N 1
ATOM 652 C CA . LEU A 1 85 ? 3.064 -3.049 -5.379 1.00 79.00 85 LEU A CA 1
ATOM 653 C C . LEU A 1 85 ? 1.646 -2.480 -5.540 1.00 79.00 85 LEU A C 1
ATOM 655 O O . LEU A 1 85 ? 0.803 -2.687 -4.669 1.00 79.00 85 LEU A O 1
ATOM 659 N N . GLN A 1 86 ? 1.342 -1.817 -6.660 1.00 73.12 86 GLN A N 1
ATOM 660 C CA . GLN A 1 86 ? -0.014 -1.330 -6.951 1.00 73.12 86 GLN A CA 1
ATOM 661 C C . GLN A 1 86 ? -1.023 -2.481 -7.084 1.00 73.12 86 GLN A C 1
ATOM 663 O O . GLN A 1 86 ? -2.146 -2.391 -6.579 1.00 73.12 86 GLN A O 1
ATOM 668 N N . ASN A 1 87 ? -0.623 -3.595 -7.698 1.00 73.06 87 ASN A N 1
ATOM 669 C CA . ASN A 1 87 ? -1.453 -4.795 -7.777 1.00 73.06 87 ASN A CA 1
ATOM 670 C C . ASN A 1 87 ? -1.704 -5.414 -6.394 1.00 73.06 87 ASN A C 1
ATOM 672 O O . ASN A 1 87 ? -2.818 -5.842 -6.108 1.00 73.06 87 ASN A O 1
ATOM 676 N N . ALA A 1 88 ? -0.705 -5.440 -5.513 1.00 69.19 88 ALA A N 1
ATOM 677 C CA . ALA A 1 88 ? -0.869 -5.940 -4.147 1.00 69.19 88 ALA A CA 1
ATOM 678 C C . ALA A 1 88 ? -1.772 -5.027 -3.290 1.00 69.19 88 ALA A C 1
ATOM 680 O O . ALA A 1 88 ? -2.596 -5.513 -2.512 1.00 69.19 88 ALA A O 1
ATOM 681 N N . VAL A 1 89 ? -1.696 -3.707 -3.487 1.00 71.31 89 VAL A N 1
ATOM 682 C CA . VAL A 1 89 ? -2.607 -2.738 -2.857 1.00 71.31 89 VAL A CA 1
ATOM 683 C C . VAL A 1 89 ? -4.046 -2.925 -3.358 1.00 71.31 89 VAL A C 1
ATOM 685 O O . VAL A 1 89 ? -4.968 -3.020 -2.553 1.00 71.31 89 VAL A O 1
ATOM 688 N N . THR A 1 90 ? -4.257 -3.047 -4.673 1.00 67.12 90 THR A N 1
ATOM 689 C CA . THR A 1 90 ? -5.605 -3.251 -5.249 1.00 67.12 90 THR A CA 1
ATOM 690 C C . THR A 1 90 ? -6.220 -4.604 -4.883 1.00 67.12 90 THR A C 1
ATOM 692 O O . THR A 1 90 ? -7.439 -4.702 -4.749 1.00 67.12 90 THR A O 1
ATOM 695 N N . ARG A 1 91 ? -5.400 -5.639 -4.653 1.00 67.38 91 ARG A N 1
ATOM 696 C CA . ARG A 1 91 ? -5.834 -6.936 -4.099 1.00 67.38 91 ARG A CA 1
ATOM 697 C C . ARG A 1 91 ? -6.191 -6.880 -2.610 1.00 67.38 91 ARG A C 1
ATOM 699 O O . ARG A 1 91 ? -6.752 -7.844 -2.096 1.00 67.38 91 ARG A O 1
ATOM 706 N N . GLY A 1 92 ? -5.900 -5.771 -1.927 1.00 63.44 92 GLY A N 1
ATOM 707 C CA . GLY A 1 92 ? -6.186 -5.585 -0.505 1.00 63.44 92 GLY A CA 1
ATOM 708 C C . GLY A 1 92 ? -5.181 -6.259 0.433 1.00 63.44 92 GLY A C 1
ATOM 709 O O . GLY A 1 92 ? -5.471 -6.410 1.617 1.00 63.44 92 GLY A O 1
ATOM 710 N N . GLU A 1 93 ? -4.010 -6.664 -0.070 1.00 64.19 93 GLU A N 1
ATOM 711 C CA . GLU A 1 93 ? -2.942 -7.273 0.740 1.00 64.19 93 GLU A CA 1
ATOM 712 C C . GLU A 1 93 ? -2.068 -6.212 1.431 1.00 64.19 93 GLU A C 1
ATOM 714 O O . GLU A 1 93 ? -1.457 -6.482 2.465 1.00 64.19 93 GLU A O 1
ATOM 719 N N . LEU A 1 94 ? -2.037 -4.987 0.891 1.00 63.00 94 LEU A N 1
ATOM 720 C CA . LEU A 1 94 ? -1.277 -3.854 1.422 1.00 63.00 94 LEU A CA 1
ATOM 721 C C . LEU A 1 94 ? -2.206 -2.680 1.745 1.00 63.00 94 LEU A C 1
ATOM 723 O O . LEU A 1 94 ? -2.903 -2.166 0.873 1.00 63.00 94 LEU A O 1
ATOM 727 N N . ALA A 1 95 ? -2.164 -2.228 2.999 1.00 69.75 95 ALA A N 1
ATOM 728 C CA . ALA A 1 95 ? -2.884 -1.056 3.484 1.00 69.75 95 ALA A CA 1
ATOM 729 C C . ALA A 1 95 ? -1.908 -0.045 4.104 1.00 69.75 95 ALA A C 1
ATOM 731 O O . ALA A 1 95 ? -0.972 -0.461 4.798 1.00 69.75 95 ALA A O 1
ATOM 732 N N . PRO A 1 96 ? -2.114 1.271 3.915 1.00 72.81 96 PRO A N 1
ATOM 733 C CA . PRO A 1 96 ? -1.311 2.282 4.588 1.00 72.81 96 PRO A CA 1
ATOM 734 C C . PRO A 1 96 ? -1.419 2.145 6.112 1.00 72.81 96 PRO A C 1
ATOM 736 O O . PRO A 1 96 ? -2.512 2.047 6.674 1.00 72.81 96 PRO A O 1
ATOM 739 N N . LEU A 1 97 ? -0.278 2.181 6.806 1.00 75.94 97 LEU A N 1
ATOM 740 C CA . LEU A 1 97 ? -0.242 2.030 8.264 1.00 75.94 97 LEU A CA 1
ATOM 741 C C . LEU A 1 97 ? -1.051 3.126 8.981 1.00 75.94 97 LEU A C 1
ATOM 743 O O . LEU A 1 97 ? -1.712 2.854 9.980 1.00 75.94 97 LEU A O 1
ATOM 747 N N . SER A 1 98 ? -1.029 4.355 8.461 1.00 74.62 98 SER A N 1
ATOM 748 C CA . SER A 1 98 ? -1.795 5.490 8.990 1.00 74.62 98 SER A CA 1
ATOM 749 C C . SER A 1 98 ? -3.306 5.241 8.967 1.00 74.62 98 SER A C 1
ATOM 751 O O . SER A 1 98 ? -3.997 5.534 9.944 1.00 74.62 98 SER A O 1
ATOM 753 N N . GLU A 1 99 ? -3.815 4.662 7.881 1.00 73.00 99 GLU A N 1
ATOM 754 C CA . GLU A 1 99 ? -5.232 4.327 7.731 1.00 73.00 99 GLU A CA 1
ATOM 755 C C . GLU A 1 99 ? -5.637 3.193 8.671 1.00 73.00 99 GLU A C 1
ATOM 757 O O . GLU A 1 99 ? -6.660 3.296 9.349 1.00 73.00 99 GLU A O 1
ATOM 762 N N . MET A 1 100 ? -4.794 2.162 8.800 1.00 77.88 100 MET A N 1
ATOM 763 C CA . MET A 1 100 ? -5.012 1.069 9.752 1.00 77.88 100 MET A CA 1
ATOM 764 C C . MET A 1 100 ? -5.117 1.591 11.190 1.00 77.88 100 MET A C 1
ATOM 766 O O . MET A 1 100 ? -6.052 1.253 11.918 1.00 77.88 100 MET A O 1
ATOM 770 N N . VAL A 1 101 ? -4.190 2.464 11.598 1.00 80.88 101 VAL A N 1
ATOM 771 C CA . VAL A 1 101 ? -4.202 3.075 12.936 1.00 80.88 101 VAL A CA 1
ATOM 772 C C . VAL A 1 101 ? -5.476 3.893 13.156 1.00 80.88 101 VAL A C 1
ATOM 774 O O . VAL A 1 101 ? -6.091 3.783 14.219 1.00 80.88 101 VAL A O 1
ATOM 777 N N . SER A 1 102 ? -5.909 4.674 12.162 1.00 79.56 102 SER A N 1
ATOM 778 C CA . SER A 1 102 ? -7.148 5.460 12.238 1.00 79.56 102 SER A CA 1
ATOM 779 C C . SER A 1 102 ? -8.392 4.574 12.372 1.00 79.56 102 SER A C 1
ATOM 781 O O . SER A 1 102 ? -9.236 4.810 13.244 1.00 79.56 102 SER A O 1
ATOM 783 N N . ALA A 1 103 ? -8.482 3.510 11.570 1.00 79.31 103 ALA A N 1
ATOM 784 C CA . ALA A 1 103 ? -9.597 2.566 11.593 1.00 79.31 103 ALA A CA 1
ATOM 785 C C . ALA A 1 103 ? -9.706 1.854 12.949 1.00 79.31 103 ALA A C 1
ATOM 787 O O . ALA A 1 103 ? -10.780 1.809 13.555 1.00 79.31 103 ALA A O 1
ATOM 788 N N . VAL A 1 104 ? -8.577 1.368 13.472 1.00 82.12 104 VAL A N 1
ATOM 789 C CA . VAL A 1 104 ? -8.505 0.708 14.781 1.00 82.12 104 VAL A CA 1
ATOM 790 C C . VAL A 1 104 ? -8.851 1.683 15.910 1.00 82.12 104 VAL A C 1
ATOM 792 O O . VAL A 1 104 ? -9.655 1.358 16.785 1.00 82.12 104 VAL A O 1
ATOM 795 N N . THR A 1 105 ? -8.313 2.903 15.870 1.00 84.44 105 THR A N 1
ATOM 796 C CA . THR A 1 105 ? -8.611 3.946 16.867 1.00 84.44 105 THR A CA 1
ATOM 797 C C . THR A 1 105 ? -10.099 4.293 16.872 1.00 84.44 105 THR A C 1
ATOM 799 O O . THR A 1 105 ? -10.718 4.371 17.935 1.00 84.44 105 THR A O 1
ATOM 802 N N . SER A 1 106 ? -10.700 4.430 15.689 1.00 83.25 106 SER A N 1
ATOM 803 C CA . SER A 1 106 ? -12.129 4.707 15.527 1.00 83.25 106 SER A CA 1
ATOM 804 C C . SER A 1 106 ? -12.995 3.556 16.042 1.00 83.25 106 SER A C 1
ATOM 806 O O . SER A 1 106 ? -13.993 3.792 16.726 1.00 83.25 106 SER A O 1
ATOM 808 N N . ALA A 1 107 ? -12.595 2.306 15.790 1.00 82.94 107 ALA A N 1
ATOM 809 C CA . ALA A 1 107 ? -13.275 1.134 16.333 1.00 82.94 107 ALA A CA 1
ATOM 810 C C . ALA A 1 107 ? -13.244 1.123 17.872 1.00 82.94 107 ALA A C 1
ATOM 812 O O . ALA A 1 107 ? -14.296 1.012 18.507 1.00 82.94 107 ALA A O 1
ATOM 813 N N . PHE A 1 108 ? -12.077 1.335 18.489 1.00 84.06 108 PHE A N 1
ATOM 814 C CA . PHE A 1 108 ? -11.964 1.399 19.951 1.00 84.06 108 PHE A CA 1
ATOM 815 C C . PHE A 1 108 ? -12.727 2.582 20.562 1.00 84.06 108 PHE A C 1
ATOM 817 O O . PHE A 1 108 ? -13.331 2.438 21.629 1.00 84.06 108 PHE A O 1
ATOM 824 N N . ALA A 1 109 ? -12.764 3.734 19.888 1.00 86.69 109 ALA A N 1
ATOM 825 C CA . ALA A 1 109 ? -13.557 4.880 20.328 1.00 86.69 109 ALA A CA 1
ATOM 826 C C . ALA A 1 109 ? -15.062 4.552 20.368 1.00 86.69 109 ALA A C 1
ATOM 828 O O . ALA A 1 109 ? -15.738 4.873 21.350 1.00 86.69 109 ALA A O 1
ATOM 829 N N . ARG A 1 110 ? -15.577 3.848 19.349 1.00 83.75 110 ARG A N 1
ATOM 830 C CA . ARG A 1 110 ? -16.978 3.387 19.292 1.00 83.75 110 ARG A CA 1
ATOM 831 C C . ARG A 1 110 ? -17.291 2.380 20.402 1.00 83.75 110 ARG A C 1
ATOM 833 O O . ARG A 1 110 ? -18.303 2.534 21.086 1.00 83.75 110 ARG A O 1
ATOM 840 N N . VAL A 1 111 ? -16.404 1.406 20.628 1.00 87.25 111 VAL A N 1
ATOM 841 C CA . VAL A 1 111 ? -16.523 0.434 21.733 1.00 87.25 111 VAL A CA 1
ATOM 842 C C . VAL A 1 111 ? -16.625 1.157 23.075 1.00 87.25 111 VAL A C 1
ATOM 844 O O . VAL A 1 111 ? -17.560 0.923 23.842 1.00 87.25 111 VAL A O 1
ATOM 847 N N . ARG A 1 112 ? -15.708 2.095 23.340 1.00 88.00 112 ARG A N 1
ATOM 848 C CA . ARG A 1 112 ? -15.706 2.884 24.577 1.00 88.00 112 ARG A CA 1
ATOM 849 C C . ARG A 1 112 ? -17.014 3.655 24.764 1.00 88.00 112 ARG A C 1
ATOM 851 O O . ARG A 1 112 ? -17.587 3.613 25.851 1.00 88.00 112 ARG A O 1
ATOM 858 N N . ALA A 1 113 ? -17.491 4.343 23.726 1.00 88.94 113 ALA A N 1
ATOM 859 C CA . ALA A 1 113 ? -18.735 5.109 23.792 1.00 88.94 113 ALA A CA 1
ATOM 860 C C . ALA A 1 113 ? -19.943 4.219 24.135 1.00 88.94 113 ALA A C 1
ATOM 862 O O . ALA A 1 113 ? -20.771 4.588 24.971 1.00 88.94 113 ALA A O 1
ATOM 863 N N . LYS A 1 114 ? -20.017 3.016 23.551 1.00 87.44 114 LYS A N 1
ATOM 864 C CA . LYS A 1 114 ? -21.097 2.058 23.825 1.00 87.44 114 LYS A CA 1
ATOM 865 C C . LYS A 1 114 ? -21.060 1.529 25.252 1.00 87.44 114 LYS A C 1
ATOM 867 O O . LYS A 1 114 ? -22.087 1.586 25.922 1.00 87.44 114 LYS A O 1
ATOM 872 N N . ILE A 1 115 ? -19.892 1.118 25.750 1.00 88.00 115 ILE A N 1
ATOM 873 C CA . ILE A 1 115 ? -19.743 0.643 27.137 1.00 88.00 115 ILE A CA 1
ATOM 874 C C . ILE A 1 115 ? -20.182 1.723 28.134 1.00 88.00 115 ILE A C 1
ATOM 876 O O . ILE A 1 115 ? -20.922 1.433 29.071 1.00 88.00 115 ILE A O 1
ATOM 880 N N . LEU A 1 116 ? -19.795 2.982 27.905 1.00 89.81 116 LEU A N 1
ATOM 881 C CA . LEU A 1 116 ? -20.185 4.103 28.768 1.00 89.81 116 LEU A CA 1
ATOM 882 C C . LEU A 1 116 ? -21.686 4.433 28.711 1.00 89.81 116 LEU A C 1
ATOM 884 O O . LEU A 1 116 ? -22.197 5.079 29.621 1.00 89.81 116 LEU A O 1
ATOM 888 N N . THR A 1 117 ? -22.400 3.984 27.678 1.00 90.81 117 THR A N 1
ATOM 889 C CA . THR A 1 117 ? -23.849 4.204 27.542 1.00 90.81 117 THR A CA 1
ATOM 890 C C . THR A 1 117 ? -24.669 3.175 28.332 1.00 90.81 117 THR A C 1
ATOM 892 O O . THR A 1 117 ? -25.808 3.461 28.702 1.00 90.81 117 THR A O 1
ATOM 895 N N . ILE A 1 118 ? -24.100 1.998 28.636 1.00 90.06 118 ILE A N 1
ATOM 896 C CA . ILE A 1 118 ? -24.800 0.904 29.333 1.00 90.06 118 ILE A CA 1
ATOM 897 C C . ILE A 1 118 ? -25.354 1.355 30.696 1.00 90.06 118 ILE A C 1
ATOM 899 O O . ILE A 1 118 ? -26.556 1.189 30.913 1.00 90.06 118 ILE A O 1
ATOM 903 N N . PRO A 1 119 ? -24.571 1.979 31.604 1.00 88.38 119 PRO A N 1
ATOM 904 C CA . PRO A 1 119 ? -25.085 2.379 32.914 1.00 88.38 119 PRO A CA 1
ATOM 905 C C . PRO A 1 119 ? -26.257 3.356 32.812 1.00 88.38 119 PRO A C 1
ATOM 907 O O . PRO A 1 119 ? -27.231 3.214 33.542 1.00 88.38 119 PRO A O 1
ATOM 910 N N . SER A 1 120 ? -26.202 4.302 31.872 1.00 89.88 120 SER A N 1
ATOM 911 C CA . SER A 1 120 ? -27.255 5.303 31.669 1.00 89.88 120 SER A CA 1
ATOM 912 C C . SER A 1 120 ? -28.585 4.690 31.225 1.00 89.88 120 SER A C 1
ATOM 914 O O . SER A 1 120 ? -29.640 5.205 31.583 1.00 89.88 120 SER A O 1
ATOM 916 N N . LYS A 1 121 ? -28.552 3.587 30.466 1.00 86.75 121 LYS A N 1
ATOM 917 C CA . LYS A 1 121 ? -29.759 2.856 30.048 1.00 86.75 121 LYS A CA 1
ATOM 918 C C . LYS A 1 121 ? -30.273 1.898 31.118 1.00 86.75 121 LYS A C 1
ATOM 920 O O . LYS A 1 121 ? -31.477 1.740 31.279 1.00 86.75 121 LYS A O 1
ATOM 925 N N . VAL A 1 122 ? -29.357 1.253 31.834 1.00 90.00 122 VAL A N 1
ATOM 926 C CA . VAL A 1 122 ? -29.675 0.196 32.799 1.00 90.00 122 VAL A CA 1
ATOM 927 C C . VAL A 1 122 ? -30.106 0.774 34.151 1.00 90.00 122 VAL A C 1
ATOM 929 O O . VAL A 1 122 ? -30.987 0.214 34.797 1.00 90.00 122 VAL A O 1
ATOM 932 N N . ALA A 1 123 ? -29.569 1.931 34.551 1.00 87.62 123 ALA A N 1
ATOM 933 C CA . ALA A 1 123 ? -29.937 2.615 35.790 1.00 87.62 123 ALA A CA 1
ATOM 934 C C . ALA A 1 123 ? -31.458 2.822 35.959 1.00 87.62 123 ALA A C 1
ATOM 936 O O . ALA A 1 123 ? -31.985 2.347 36.963 1.00 87.62 123 ALA A O 1
ATOM 937 N N . PRO A 1 124 ? -32.204 3.441 35.020 1.00 88.06 124 PRO A N 1
ATOM 938 C CA . PRO A 1 124 ? -33.647 3.637 35.187 1.00 88.06 124 PRO A CA 1
ATOM 939 C C . PRO A 1 124 ? -34.456 2.330 35.215 1.00 88.06 124 PRO A C 1
ATOM 941 O O . PRO A 1 124 ? -35.545 2.323 35.775 1.00 88.06 124 PRO A O 1
ATOM 944 N N . LEU A 1 125 ? -33.938 1.232 34.651 1.00 84.00 125 LEU A N 1
ATOM 945 C CA . LEU A 1 125 ? -34.610 -0.075 34.647 1.00 84.00 125 LEU A CA 1
ATOM 946 C C . LEU A 1 125 ? -34.466 -0.828 35.977 1.00 84.00 125 LEU A C 1
ATOM 948 O O . LEU A 1 125 ? -35.253 -1.724 36.257 1.00 84.00 125 LEU A O 1
ATOM 952 N N . ILE A 1 126 ? -33.451 -0.487 36.776 1.00 88.31 126 ILE A N 1
ATOM 953 C CA . ILE A 1 126 ? -33.161 -1.139 38.062 1.00 88.31 126 ILE A CA 1
ATOM 954 C C . ILE A 1 126 ? -33.714 -0.333 39.244 1.00 88.31 126 ILE A C 1
ATOM 956 O O . ILE A 1 126 ? -33.882 -0.871 40.338 1.00 88.31 126 ILE A O 1
ATOM 960 N N . VAL A 1 127 ? -33.998 0.961 39.063 1.00 84.44 127 VAL A N 1
ATOM 961 C CA . VAL A 1 127 ? -34.531 1.806 40.140 1.00 84.44 127 VAL A CA 1
ATOM 962 C C . VAL A 1 127 ? -35.885 1.259 40.607 1.00 84.44 127 VAL A C 1
ATOM 964 O O . VAL A 1 127 ? -36.872 1.310 39.881 1.00 84.44 127 VAL A O 1
ATOM 967 N N . GLY A 1 128 ? -35.919 0.750 41.842 1.00 81.25 128 GLY A N 1
ATOM 968 C CA . GLY A 1 128 ? -37.102 0.145 42.466 1.00 81.25 128 GLY A CA 1
ATOM 969 C C . GLY A 1 128 ? -37.116 -1.387 42.468 1.00 81.25 128 GLY A C 1
ATOM 970 O O . GLY A 1 128 ? -37.954 -1.977 43.147 1.00 81.25 128 GLY A O 1
ATOM 971 N N . GLU A 1 129 ? -36.174 -2.040 41.784 1.00 82.69 129 GLU A N 1
ATOM 972 C CA . GLU A 1 129 ? -36.114 -3.499 41.710 1.00 82.69 129 GLU A CA 1
ATOM 973 C C . GLU A 1 129 ? -35.411 -4.093 42.941 1.00 82.69 129 GLU A C 1
ATOM 975 O O . GLU A 1 129 ? -34.316 -3.675 43.319 1.00 82.69 129 GLU A O 1
ATOM 980 N N . THR A 1 130 ? -36.040 -5.081 43.586 1.00 83.19 130 THR A N 1
ATOM 981 C CA . THR A 1 130 ? -35.526 -5.674 44.843 1.00 83.19 130 THR A CA 1
ATOM 982 C C . THR A 1 130 ? -34.869 -7.041 44.618 1.00 83.19 130 THR A C 1
ATOM 984 O O . THR A 1 130 ? -34.097 -7.516 45.453 1.00 83.19 130 THR A O 1
ATOM 987 N N . SER A 1 131 ? -35.146 -7.689 43.480 1.00 87.19 131 SER A N 1
ATOM 988 C CA . SER A 1 131 ? -34.600 -9.003 43.139 1.00 87.19 131 SER A CA 1
ATOM 989 C C . SER A 1 131 ? -33.253 -8.893 42.425 1.00 87.19 131 SER A C 1
ATOM 991 O O . SER A 1 131 ? -33.158 -8.451 41.280 1.00 87.19 131 SER A O 1
ATOM 993 N N . THR A 1 132 ? -32.193 -9.387 43.065 1.00 85.50 132 THR A N 1
ATOM 994 C CA . THR A 1 132 ? -30.832 -9.405 42.498 1.00 85.50 132 THR A CA 1
ATOM 995 C C . THR A 1 132 ? -30.716 -10.250 41.226 1.00 85.50 132 THR A C 1
ATOM 997 O O . THR A 1 132 ? -29.850 -9.991 40.389 1.00 85.50 132 THR A O 1
ATOM 1000 N N . VAL A 1 133 ? -31.594 -11.245 41.056 1.00 88.81 133 VAL A N 1
ATOM 1001 C CA . VAL A 1 133 ? -31.660 -12.094 39.857 1.00 88.81 133 VAL A CA 1
ATOM 1002 C C . VAL A 1 133 ? -32.111 -11.272 38.652 1.00 88.81 133 VAL A C 1
ATOM 1004 O O . VAL A 1 133 ? -31.430 -11.277 37.631 1.00 88.81 133 VAL A O 1
ATOM 1007 N N . VAL A 1 134 ? -33.190 -10.500 38.810 1.00 85.62 134 VAL A N 1
ATOM 1008 C CA . VAL A 1 134 ? -33.755 -9.655 37.746 1.00 85.62 134 VAL A CA 1
ATOM 1009 C C . VAL A 1 134 ? -32.755 -8.575 37.338 1.00 85.62 134 VAL A C 1
ATOM 1011 O O . VAL A 1 134 ? -32.476 -8.404 36.154 1.00 85.62 134 VAL A O 1
ATOM 1014 N N . VAL A 1 135 ? -32.128 -7.915 38.317 1.00 87.06 135 VAL A N 1
ATOM 1015 C CA . VAL A 1 135 ? -31.099 -6.893 38.071 1.00 87.06 135 VAL A CA 1
ATOM 1016 C C . VAL A 1 135 ? -29.931 -7.448 37.256 1.00 87.06 135 VAL A C 1
ATOM 1018 O O . VAL A 1 135 ? -29.500 -6.836 36.277 1.00 87.06 135 VAL A O 1
ATOM 1021 N N . ARG A 1 136 ? -29.422 -8.628 37.626 1.00 86.44 136 ARG A N 1
ATOM 1022 C CA . ARG A 1 136 ? -28.321 -9.276 36.904 1.00 86.44 136 ARG A CA 1
ATOM 1023 C C . ARG A 1 136 ? -28.708 -9.619 35.467 1.00 86.44 136 ARG A C 1
ATOM 1025 O O . ARG A 1 136 ? -27.878 -9.459 34.573 1.00 86.44 136 ARG A O 1
ATOM 1032 N N . ASP A 1 137 ? -29.925 -10.103 35.251 1.00 90.44 137 ASP A N 1
ATOM 1033 C CA . ASP A 1 137 ? -30.377 -10.529 33.928 1.00 90.44 137 ASP A CA 1
ATOM 1034 C C . ASP A 1 137 ? -30.588 -9.318 33.000 1.00 90.44 137 ASP A C 1
ATOM 1036 O O . ASP A 1 137 ? -30.156 -9.353 31.849 1.00 90.44 137 ASP A O 1
ATOM 1040 N N . VAL A 1 138 ? -31.107 -8.195 33.518 1.00 88.88 138 VAL A N 1
ATOM 1041 C CA . VAL A 1 138 ? -31.195 -6.915 32.784 1.00 88.88 138 VAL A CA 1
ATOM 1042 C C . VAL A 1 138 ? -29.810 -6.410 32.368 1.00 88.88 138 VAL A C 1
ATOM 1044 O O . VAL A 1 138 ? -29.601 -6.066 31.205 1.00 88.88 138 VAL A O 1
ATOM 1047 N N . VAL A 1 139 ? -28.840 -6.413 33.291 1.00 89.12 139 VAL A N 1
ATOM 1048 C CA . VAL A 1 139 ? -27.458 -5.995 32.995 1.00 89.12 139 VAL A CA 1
ATOM 1049 C C . VAL A 1 139 ? -26.824 -6.899 31.936 1.00 89.12 139 VAL A C 1
ATOM 1051 O O . VAL A 1 139 ? -26.211 -6.402 30.992 1.00 89.12 139 VAL A O 1
ATOM 1054 N N . LYS A 1 140 ? -26.973 -8.225 32.064 1.00 90.38 140 LYS A N 1
ATOM 1055 C CA . LYS A 1 140 ? -26.437 -9.183 31.086 1.00 90.38 140 LYS A CA 1
ATOM 1056 C C . LYS A 1 140 ? -27.034 -8.973 29.700 1.00 90.38 140 LYS A C 1
ATOM 1058 O O . LYS A 1 140 ? -26.282 -8.949 28.729 1.00 90.38 140 LYS A O 1
ATOM 1063 N N . ASN A 1 141 ? -28.349 -8.798 29.614 1.00 91.25 141 ASN A N 1
ATOM 1064 C CA . ASN A 1 141 ? -29.031 -8.587 28.342 1.00 91.25 141 ASN A CA 1
ATOM 1065 C C . ASN A 1 141 ? -28.544 -7.307 27.653 1.00 91.25 141 ASN A C 1
ATOM 1067 O O . ASN A 1 141 ? -28.233 -7.348 26.467 1.00 91.25 141 ASN A O 1
ATOM 1071 N N . GLU A 1 142 ? -28.381 -6.198 28.385 1.00 90.50 142 GLU A N 1
ATOM 1072 C CA . GLU A 1 142 ? -27.881 -4.958 27.773 1.00 90.50 142 GLU A CA 1
ATOM 1073 C C . GLU A 1 142 ? -26.412 -5.072 27.334 1.00 90.50 142 GLU A C 1
ATOM 1075 O O . GLU A 1 142 ? -26.038 -4.531 26.294 1.00 90.50 142 GLU A O 1
ATOM 1080 N N . ILE A 1 143 ? -25.576 -5.816 28.070 1.00 90.25 143 ILE A N 1
ATOM 1081 C CA . ILE A 1 143 ? -24.200 -6.109 27.638 1.00 90.25 143 ILE A CA 1
ATOM 1082 C C . ILE A 1 143 ? -24.206 -6.927 26.343 1.00 90.25 143 ILE A C 1
ATOM 1084 O O . ILE A 1 143 ? -23.462 -6.600 25.420 1.00 90.25 143 ILE A O 1
ATOM 1088 N N . HIS A 1 144 ? -25.040 -7.964 26.248 1.00 90.19 144 HIS A N 1
ATOM 1089 C CA . HIS A 1 144 ? -25.146 -8.772 25.033 1.00 90.19 144 HIS A CA 1
ATOM 1090 C C . HIS A 1 144 ? -25.662 -7.954 23.844 1.00 90.19 144 HIS A C 1
ATOM 1092 O O . HIS A 1 144 ? -25.053 -8.023 22.779 1.00 90.19 144 HIS A O 1
ATOM 1098 N N . ASN A 1 145 ? -26.673 -7.103 24.043 1.00 88.31 145 ASN A N 1
ATOM 1099 C CA . ASN A 1 145 ? -27.152 -6.174 23.016 1.00 88.31 145 ASN A CA 1
ATOM 1100 C C . ASN A 1 145 ? -26.037 -5.230 22.544 1.00 88.31 145 ASN A C 1
ATOM 1102 O O . ASN A 1 145 ? -25.833 -5.051 21.345 1.00 88.31 145 ASN A O 1
ATOM 1106 N N . ALA A 1 146 ? -25.270 -4.650 23.475 1.00 87.94 146 ALA A N 1
ATOM 1107 C CA . ALA A 1 146 ? -24.153 -3.773 23.134 1.00 87.94 146 ALA A CA 1
ATOM 1108 C C . ALA A 1 146 ? -23.049 -4.514 22.358 1.00 87.94 146 ALA A C 1
ATOM 1110 O O . ALA A 1 146 ? -22.481 -3.956 21.421 1.00 87.94 146 ALA A O 1
ATOM 1111 N N . LEU A 1 147 ? -22.749 -5.765 22.719 1.00 86.06 147 LEU A N 1
ATOM 1112 C CA . LEU A 1 147 ? -21.777 -6.599 22.007 1.00 86.06 147 LEU A CA 1
ATOM 1113 C C . LEU A 1 147 ? -22.263 -6.990 20.607 1.00 86.06 147 LEU A C 1
ATOM 1115 O O . LEU A 1 147 ? -21.464 -6.986 19.675 1.00 86.06 147 LEU A O 1
ATOM 1119 N N . GLU A 1 148 ? -23.549 -7.291 20.445 1.00 86.56 148 GLU A N 1
ATOM 1120 C CA . GLU A 1 148 ? -24.143 -7.625 19.150 1.00 86.56 148 GLU A CA 1
ATOM 1121 C C . GLU A 1 148 ? -24.170 -6.409 18.212 1.00 86.56 148 GLU A C 1
ATOM 1123 O O . GLU A 1 148 ? -23.769 -6.511 17.051 1.00 86.56 148 GLU A O 1
ATOM 1128 N N . GLU A 1 149 ? -24.505 -5.223 18.731 1.00 82.06 149 GLU A N 1
ATOM 1129 C CA . GLU A 1 149 ? -24.373 -3.965 17.987 1.00 82.06 149 GLU A CA 1
ATOM 1130 C C . GLU A 1 149 ? -22.918 -3.696 17.561 1.00 82.06 149 GLU A C 1
ATOM 1132 O O . GLU A 1 149 ? -22.667 -3.263 16.432 1.00 82.06 149 GLU A O 1
ATOM 1137 N N . LEU A 1 150 ? -21.942 -3.964 18.438 1.00 82.75 150 LEU A N 1
ATOM 1138 C CA . LEU A 1 150 ? -20.518 -3.808 18.119 1.00 82.75 150 LEU A CA 1
ATOM 1139 C C . LEU A 1 150 ? -20.043 -4.830 17.079 1.00 82.75 150 LEU A C 1
ATOM 1141 O O . LEU A 1 150 ? -19.303 -4.457 16.173 1.00 82.75 150 LEU A O 1
ATOM 1145 N N . ALA A 1 151 ? -20.499 -6.081 17.159 1.00 81.19 151 ALA A N 1
ATOM 1146 C CA . ALA A 1 151 ? -20.187 -7.122 16.180 1.00 81.19 151 ALA A CA 1
ATOM 1147 C C . ALA A 1 151 ? -20.803 -6.827 14.800 1.00 81.19 151 ALA A C 1
ATOM 1149 O O . ALA A 1 151 ? -20.186 -7.095 13.769 1.00 81.19 151 ALA A O 1
ATOM 1150 N N . GLY A 1 152 ? -22.001 -6.232 14.770 1.00 70.12 152 GLY A N 1
ATOM 1151 C CA . GLY A 1 152 ? -22.662 -5.782 13.543 1.00 70.12 152 GLY A CA 1
ATOM 1152 C C . GLY A 1 152 ? -22.067 -4.500 12.946 1.00 70.12 152 GLY A C 1
ATOM 1153 O O . GLY A 1 152 ? -22.304 -4.192 11.772 1.00 70.12 152 GLY A O 1
ATOM 1154 N N . THR A 1 153 ? -21.269 -3.755 13.718 1.00 66.19 153 THR A N 1
ATOM 1155 C CA . THR A 1 153 ? -20.615 -2.533 13.247 1.00 66.19 153 THR A CA 1
ATOM 1156 C C . THR A 1 153 ? -19.447 -2.905 12.339 1.00 66.19 153 THR A C 1
ATOM 1158 O O . THR A 1 153 ? -18.350 -3.232 12.785 1.00 66.19 153 THR A O 1
ATOM 1161 N N . ARG A 1 154 ? -19.672 -2.845 11.024 1.00 60.66 154 ARG A N 1
ATOM 1162 C CA . ARG A 1 154 ? -18.595 -3.015 10.044 1.00 60.66 154 ARG A CA 1
ATOM 1163 C C . ARG A 1 154 ? -17.572 -1.890 10.231 1.00 60.66 154 ARG A C 1
ATOM 1165 O O . ARG A 1 154 ? -17.957 -0.725 10.272 1.00 60.66 154 ARG A O 1
ATOM 1172 N N . LEU A 1 155 ? -16.279 -2.226 10.224 1.00 61.59 155 LEU A N 1
ATOM 1173 C CA . LEU A 1 155 ? -15.132 -1.307 10.065 1.00 61.59 155 LEU A CA 1
ATOM 1174 C C . LEU A 1 155 ? -15.117 -0.630 8.669 1.00 61.59 155 LEU A C 1
ATOM 1176 O O . LEU A 1 155 ? -14.078 -0.393 8.064 1.00 61.59 155 LEU A O 1
ATOM 1180 N N . ARG A 1 156 ? -16.293 -0.342 8.110 1.00 48.41 156 ARG A N 1
ATOM 1181 C CA . ARG A 1 156 ? -16.510 0.165 6.754 1.00 48.41 156 ARG A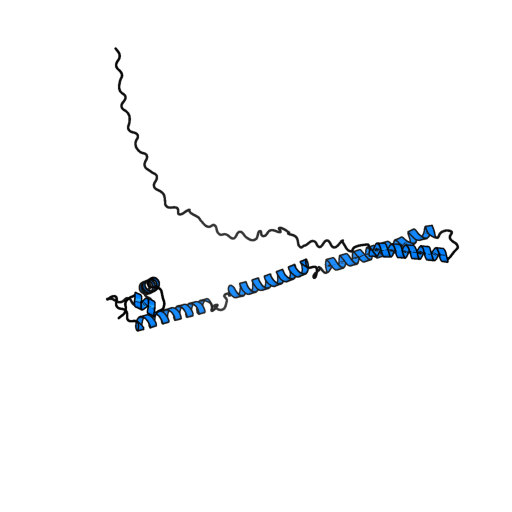 CA 1
ATOM 1182 C C . ARG A 1 156 ? -16.476 1.695 6.721 1.00 48.41 156 ARG A C 1
ATOM 1184 O O . ARG A 1 156 ? -17.236 2.309 5.990 1.00 48.41 156 ARG A O 1
ATOM 1191 N N . ASP A 1 157 ? -15.580 2.278 7.508 1.00 51.81 157 ASP A N 1
ATOM 1192 C CA . ASP A 1 157 ? -15.071 3.629 7.258 1.00 51.81 157 ASP A CA 1
ATOM 1193 C C . ASP A 1 157 ? -13.726 3.559 6.518 1.00 51.81 157 ASP A C 1
ATOM 1195 O O . ASP A 1 157 ? -13.169 4.584 6.140 1.00 51.81 157 ASP A O 1
ATOM 1199 N N . TRP A 1 158 ? -13.221 2.345 6.253 1.00 53.97 158 TRP A N 1
ATOM 1200 C CA . TRP A 1 158 ? -12.197 2.120 5.243 1.00 53.97 158 TRP A CA 1
ATOM 1201 C C . TRP A 1 158 ? -12.823 2.317 3.859 1.00 53.97 158 TRP A C 1
ATOM 1203 O O . TRP A 1 158 ? -13.104 1.376 3.116 1.00 53.97 158 TRP A O 1
ATOM 1213 N N . THR A 1 159 ? -13.084 3.571 3.502 1.00 49.12 159 THR A N 1
ATOM 1214 C CA . THR A 1 159 ? -13.032 3.964 2.103 1.00 49.12 159 THR A CA 1
ATOM 1215 C C . THR A 1 159 ? -11.570 3.839 1.733 1.00 49.12 159 THR A C 1
ATOM 1217 O O . THR A 1 159 ? -10.781 4.729 2.039 1.00 49.12 159 THR A O 1
ATOM 1220 N N . PHE A 1 160 ? -11.187 2.699 1.153 1.00 47.03 160 PHE A N 1
ATOM 1221 C CA . PHE A 1 160 ? -10.000 2.662 0.318 1.00 47.03 160 PHE A CA 1
ATOM 1222 C C . PHE A 1 160 ? -10.308 3.701 -0.748 1.00 47.03 160 PHE A C 1
ATOM 1224 O O . PHE A 1 160 ? -11.071 3.427 -1.670 1.00 47.03 160 PHE A O 1
ATOM 1231 N N . SER A 1 161 ? -9.859 4.936 -0.528 1.00 47.66 161 SER A N 1
ATOM 1232 C CA . SER A 1 161 ? -9.642 5.824 -1.640 1.00 47.66 161 SER A CA 1
ATOM 1233 C C . SER A 1 161 ? -8.533 5.092 -2.364 1.00 47.66 161 SER A C 1
ATOM 1235 O O . SER A 1 161 ? -7.431 4.996 -1.812 1.00 47.66 161 SER A O 1
ATOM 1237 N N . PRO A 1 162 ? -8.788 4.523 -3.556 1.00 46.16 162 PRO A N 1
ATOM 1238 C CA . PRO A 1 162 ? -7.666 4.237 -4.418 1.00 46.16 162 PRO A CA 1
ATOM 1239 C C . PRO A 1 162 ? -6.824 5.517 -4.446 1.00 46.16 162 PRO A C 1
ATOM 1241 O O . PRO A 1 162 ? -7.382 6.613 -4.251 1.00 46.16 162 PRO A O 1
ATOM 1244 N N . PRO A 1 163 ? -5.505 5.433 -4.648 1.00 43.94 163 PRO A N 1
ATOM 1245 C CA . PRO A 1 163 ? -4.817 6.572 -5.217 1.00 43.94 163 PRO A CA 1
ATOM 1246 C C . PRO A 1 163 ? -5.532 6.854 -6.544 1.00 43.94 163 PRO A C 1
ATOM 1248 O O . PRO A 1 163 ? -5.208 6.268 -7.570 1.00 43.94 163 PRO A O 1
ATOM 1251 N N . GLY A 1 164 ? -6.606 7.642 -6.480 1.00 38.09 164 GLY A N 1
ATOM 1252 C CA . GLY A 1 164 ? -7.239 8.210 -7.633 1.00 38.09 164 GLY A CA 1
ATOM 1253 C C . GLY A 1 164 ? -6.134 9.011 -8.277 1.00 38.09 164 GLY A C 1
ATOM 1254 O O . GLY A 1 164 ? -5.395 9.707 -7.579 1.00 38.09 164 GLY A O 1
ATOM 1255 N N . ASP A 1 165 ? -5.958 8.843 -9.578 1.00 41.16 165 ASP A N 1
ATOM 1256 C CA . ASP A 1 165 ? -6.671 9.703 -10.524 1.00 41.16 165 ASP A CA 1
ATOM 1257 C C . ASP A 1 165 ? -6.684 11.199 -10.162 1.00 41.16 165 ASP A C 1
ATOM 1259 O O . ASP A 1 165 ? -7.519 11.960 -10.648 1.00 41.16 165 ASP A O 1
ATOM 12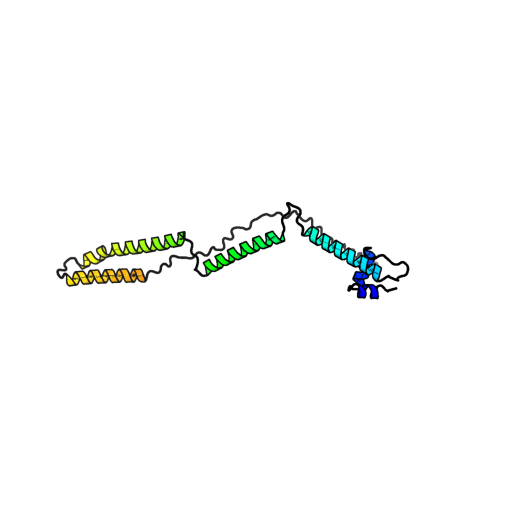63 N N . SER A 1 166 ? -5.756 11.659 -9.324 1.00 39.84 166 SER A N 1
ATOM 1264 C CA . SER A 1 166 ? -5.265 13.006 -9.403 1.00 39.84 166 SER A CA 1
ATOM 1265 C C . SER A 1 166 ? -4.636 13.062 -10.781 1.00 39.84 166 SER A C 1
ATOM 1267 O O . SER A 1 166 ? -3.501 12.630 -10.993 1.00 39.84 166 SER A O 1
ATOM 1269 N N . GLU A 1 167 ? -5.409 13.592 -11.723 1.00 42.44 167 GLU A N 1
ATOM 1270 C CA . GLU A 1 167 ? -4.928 14.398 -12.836 1.00 42.44 167 GLU A CA 1
ATOM 1271 C C . GLU A 1 167 ? -4.053 15.554 -12.304 1.00 42.44 167 GLU A C 1
ATOM 1273 O O . GLU A 1 167 ? -4.254 16.726 -12.606 1.00 42.44 167 GLU A O 1
ATOM 1278 N N . GLU A 1 168 ? -3.056 15.243 -11.477 1.00 35.94 168 GLU A N 1
ATOM 1279 C CA . GLU A 1 168 ? -1.944 16.102 -11.148 1.00 35.94 168 GLU A CA 1
ATOM 1280 C C . GLU A 1 168 ? -0.990 15.978 -12.332 1.00 35.94 168 GLU A C 1
ATOM 1282 O O . GLU A 1 168 ? 0.003 15.256 -12.338 1.00 35.94 168 GLU A O 1
ATOM 1287 N N . LEU A 1 169 ? -1.450 16.609 -13.413 1.00 40.12 169 LEU A N 1
ATOM 1288 C CA . LEU A 1 169 ? -0.649 17.473 -14.248 1.00 40.12 169 LEU A CA 1
ATOM 1289 C C . LEU A 1 169 ? 0.768 16.933 -14.492 1.00 40.12 169 LEU A C 1
ATOM 1291 O O . LEU A 1 169 ? 1.758 17.395 -13.925 1.00 40.12 169 LEU A O 1
ATOM 1295 N N . LEU A 1 170 ? 0.878 16.028 -15.463 1.00 37.22 170 LEU A N 1
ATOM 1296 C CA . LEU A 1 170 ? 2.064 15.990 -16.314 1.00 37.22 170 LEU A CA 1
ATOM 1297 C C . LEU A 1 170 ? 2.109 17.282 -17.154 1.00 37.22 170 LEU A C 1
ATOM 1299 O O . LEU A 1 170 ? 2.047 17.237 -18.375 1.00 37.22 170 LEU A O 1
ATOM 1303 N N . GLU A 1 171 ? 2.247 18.443 -16.511 1.00 33.59 171 GLU A N 1
ATOM 1304 C CA . GLU A 1 171 ? 2.770 19.653 -17.151 1.00 33.59 171 GLU A CA 1
ATOM 1305 C C . GLU A 1 171 ? 4.290 19.650 -16.947 1.00 33.59 171 GLU A C 1
ATOM 1307 O O . GLU A 1 171 ? 4.913 20.513 -16.333 1.00 33.59 171 GLU A O 1
ATOM 1312 N N . GLY A 1 172 ? 4.889 18.555 -17.415 1.00 35.88 172 GLY A N 1
ATOM 1313 C CA . GLY A 1 172 ? 6.319 18.382 -17.544 1.00 35.88 172 GLY A CA 1
ATOM 1314 C C . GLY A 1 172 ? 6.742 18.824 -18.936 1.00 35.88 172 GLY A C 1
ATOM 1315 O O . GLY A 1 172 ? 6.649 18.056 -19.886 1.00 35.88 172 GLY A O 1
ATOM 1316 N N . SER A 1 173 ? 7.267 20.045 -19.006 1.00 44.50 173 SER A N 1
ATOM 1317 C CA . SER A 1 173 ? 8.224 20.514 -20.012 1.00 44.50 173 SER A CA 1
ATOM 1318 C C . SER A 1 173 ? 7.803 20.432 -21.486 1.00 44.50 173 SER A C 1
ATOM 1320 O O . SER A 1 173 ? 8.174 19.499 -22.200 1.00 44.50 173 SER A O 1
ATOM 1322 N N . ASP A 1 174 ? 7.233 21.524 -21.994 1.00 35.97 174 ASP A N 1
ATOM 1323 C CA . ASP A 1 174 ? 7.477 21.938 -23.378 1.00 35.97 174 ASP A CA 1
ATOM 1324 C C . ASP A 1 174 ? 8.976 22.247 -23.550 1.00 35.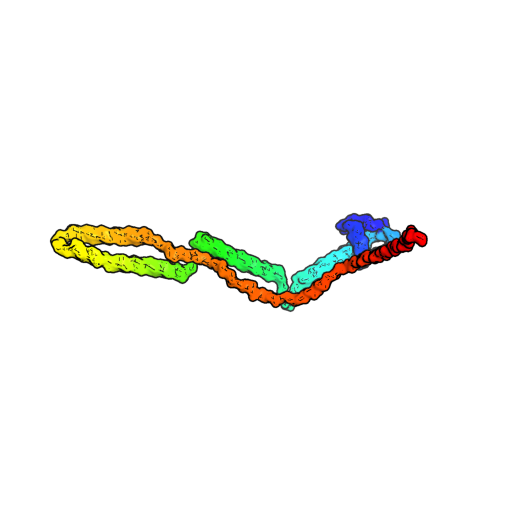97 174 ASP A C 1
ATOM 1326 O O . ASP A 1 174 ? 9.445 23.377 -23.417 1.00 35.97 174 ASP A O 1
ATOM 1330 N N . THR A 1 175 ? 9.762 21.208 -23.830 1.00 45.22 175 THR A N 1
ATOM 1331 C CA . THR A 1 175 ? 11.078 21.326 -24.472 1.00 45.22 175 THR A CA 1
ATOM 1332 C C . THR A 1 175 ? 11.018 20.745 -25.881 1.00 45.22 175 THR A C 1
ATOM 1334 O O . THR A 1 175 ? 11.841 19.931 -26.284 1.00 45.22 175 THR A O 1
ATOM 1337 N N . SER A 1 176 ? 10.051 21.194 -26.677 1.00 38.00 176 SER A N 1
ATOM 1338 C CA . SER A 1 176 ? 10.144 21.126 -28.135 1.00 38.00 176 SER A CA 1
ATOM 1339 C C . SER A 1 176 ? 10.684 22.454 -28.657 1.00 38.00 176 SER A C 1
ATOM 1341 O O . SER A 1 176 ? 9.976 23.456 -28.736 1.00 38.00 176 SER A O 1
ATOM 1343 N N . ALA A 1 177 ? 11.969 22.456 -29.014 1.00 45.03 177 ALA A N 1
ATOM 1344 C CA . ALA A 1 177 ? 12.525 23.445 -29.926 1.00 45.03 177 ALA A CA 1
ATOM 1345 C C . ALA A 1 177 ? 11.631 23.505 -31.176 1.00 45.03 177 ALA A C 1
ATOM 1347 O O . ALA A 1 177 ? 11.335 22.462 -31.757 1.00 45.03 177 ALA A O 1
ATOM 1348 N N . GLY A 1 178 ? 11.173 24.700 -31.559 1.00 39.81 178 GLY A N 1
ATOM 1349 C CA . GLY A 1 178 ? 10.278 24.865 -32.702 1.00 39.81 178 GLY A CA 1
ATOM 1350 C C . GLY A 1 178 ? 10.862 24.218 -33.958 1.00 39.81 178 GLY A C 1
ATOM 1351 O O . GLY A 1 178 ? 11.919 24.631 -34.436 1.00 39.81 178 GLY A O 1
ATOM 1352 N N . SER A 1 179 ? 10.185 23.199 -34.489 1.00 50.69 179 SER A N 1
ATOM 1353 C CA . SER A 1 179 ? 10.454 22.708 -35.834 1.00 50.69 179 SER A CA 1
ATOM 1354 C C . SER A 1 179 ? 9.913 23.739 -36.820 1.00 50.69 179 SER A C 1
ATOM 1356 O O . SER A 1 179 ? 8.716 24.015 -36.881 1.00 50.69 179 SER A O 1
ATOM 1358 N N . ASP A 1 180 ? 10.814 24.359 -37.578 1.00 49.69 180 ASP A N 1
ATOM 1359 C CA . ASP A 1 180 ? 10.466 25.249 -38.685 1.00 49.69 180 ASP A CA 1
ATOM 1360 C C . ASP A 1 180 ? 9.955 24.386 -39.858 1.00 49.69 180 ASP A C 1
ATOM 1362 O O . ASP A 1 180 ? 10.667 24.097 -40.822 1.00 49.69 180 ASP A O 1
ATOM 1366 N N . ASP A 1 181 ? 8.719 23.892 -39.735 1.00 55.47 181 ASP A N 1
ATOM 1367 C CA . ASP A 1 181 ? 8.046 23.047 -40.725 1.00 55.47 181 ASP A CA 1
ATOM 1368 C C . ASP A 1 181 ? 7.569 23.882 -41.920 1.00 55.47 181 ASP A C 1
ATOM 1370 O O . ASP A 1 181 ? 6.377 24.112 -42.162 1.00 55.47 181 ASP A O 1
ATOM 1374 N N . LYS A 1 182 ? 8.523 24.323 -42.743 1.00 57.69 182 LYS A N 1
ATOM 1375 C CA . LYS A 1 182 ? 8.199 24.779 -44.094 1.00 57.69 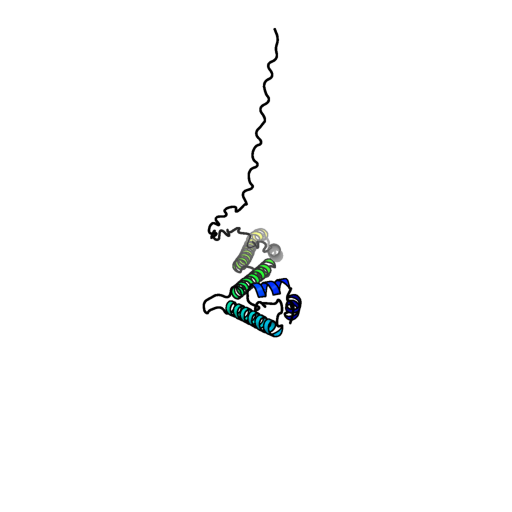182 LYS A CA 1
ATOM 1376 C C . LYS A 1 182 ? 7.766 23.576 -44.921 1.00 57.69 182 LYS A C 1
ATOM 1378 O O . LYS A 1 182 ? 8.547 22.689 -45.247 1.00 57.69 182 LYS A O 1
ATOM 1383 N N . ARG A 1 183 ? 6.487 23.572 -45.289 1.00 48.75 183 ARG A N 1
ATOM 1384 C CA . ARG A 1 183 ? 5.832 22.580 -46.149 1.00 48.75 183 ARG A CA 1
ATOM 1385 C C . ARG A 1 183 ? 6.538 22.515 -47.516 1.00 48.75 183 ARG A C 1
ATOM 1387 O O . ARG A 1 183 ? 6.223 23.291 -48.416 1.00 48.75 183 ARG A O 1
ATOM 1394 N N . MET A 1 184 ? 7.477 21.581 -47.691 1.00 53.06 184 MET A N 1
ATOM 1395 C CA . MET A 1 184 ? 8.256 21.367 -48.928 1.00 53.06 184 MET A CA 1
ATOM 1396 C C . MET A 1 184 ? 7.440 20.666 -50.033 1.00 53.06 184 MET A C 1
ATOM 1398 O O . MET A 1 184 ? 7.870 19.692 -50.650 1.00 53.06 184 MET A O 1
ATOM 1402 N N . GLY A 1 185 ? 6.223 21.151 -50.285 1.00 52.66 185 GLY A N 1
ATOM 1403 C CA . GLY A 1 185 ? 5.379 20.689 -51.381 1.00 52.66 185 GLY A CA 1
ATOM 1404 C C . GLY A 1 185 ? 5.814 21.301 -52.713 1.00 52.66 185 GLY A C 1
ATOM 1405 O O . GLY A 1 185 ? 5.863 22.520 -52.865 1.00 52.66 185 GLY A O 1
ATOM 1406 N N . ARG A 1 186 ? 6.093 20.444 -53.699 1.00 52.41 186 ARG A N 1
ATOM 1407 C CA . ARG A 1 186 ? 6.344 20.784 -55.108 1.00 52.41 186 ARG A CA 1
ATOM 1408 C C . ARG A 1 186 ? 5.269 21.749 -55.628 1.00 52.41 186 ARG A C 1
ATOM 1410 O O . ARG A 1 186 ? 4.102 21.371 -55.706 1.00 52.41 186 ARG A O 1
ATOM 1417 N N . GLN A 1 187 ? 5.654 22.967 -56.015 1.00 55.31 187 GLN A N 1
ATOM 1418 C CA . GLN A 1 187 ? 4.739 23.922 -56.646 1.00 55.31 187 GLN A CA 1
ATOM 1419 C C . GLN A 1 187 ? 4.147 23.309 -57.924 1.00 55.31 187 GLN A C 1
ATOM 1421 O O . GLN A 1 187 ? 4.834 23.143 -58.935 1.00 55.31 187 GLN A O 1
ATOM 1426 N N . GLY A 1 188 ? 2.863 22.955 -57.880 1.00 53.00 188 GLY A N 1
ATOM 1427 C CA . GLY A 1 188 ? 2.093 22.669 -59.082 1.00 53.00 188 GLY A CA 1
ATOM 1428 C C . GLY A 1 188 ? 1.978 23.954 -59.896 1.00 53.00 188 GLY A C 1
ATOM 1429 O O . GLY A 1 188 ? 1.483 24.960 -59.391 1.00 53.00 188 GLY A O 1
ATOM 1430 N N . LYS A 1 189 ? 2.465 23.943 -61.142 1.00 56.38 189 LYS A N 1
ATOM 1431 C CA . LYS A 1 189 ? 2.267 25.052 -62.087 1.00 56.38 189 LYS A CA 1
ATOM 1432 C C . LYS A 1 189 ? 0.772 25.355 -62.192 1.00 56.38 189 LYS A C 1
ATOM 1434 O O . LYS A 1 189 ? -0.012 24.462 -62.508 1.00 56.38 189 LYS A O 1
ATOM 1439 N N . THR A 1 190 ? 0.392 26.608 -61.970 1.00 58.97 190 THR A N 1
ATOM 1440 C CA . THR A 1 190 ? -0.964 27.083 -62.244 1.00 58.97 190 THR A CA 1
ATOM 1441 C C . THR A 1 190 ? -1.269 26.935 -63.743 1.00 58.97 190 THR A C 1
ATOM 1443 O O . THR A 1 190 ? -0.413 27.248 -64.580 1.00 58.97 190 THR A O 1
ATOM 1446 N N . PRO A 1 191 ? -2.455 26.431 -64.128 1.00 54.41 191 PRO A N 1
ATOM 1447 C CA . PRO A 1 191 ? -2.830 26.351 -65.532 1.00 54.41 191 PRO A CA 1
ATOM 1448 C C . PRO A 1 191 ? -3.044 27.767 -66.088 1.00 54.41 191 PRO A C 1
ATOM 1450 O O . PRO A 1 191 ? -3.715 28.594 -65.473 1.00 54.41 191 PRO A O 1
ATOM 1453 N N . LYS A 1 192 ? -2.449 28.058 -67.253 1.00 59.75 192 LYS A N 1
ATOM 1454 C CA . LYS A 1 192 ? -2.638 29.331 -67.969 1.00 59.75 192 LYS A CA 1
ATOM 1455 C C . LYS A 1 192 ? -4.113 29.487 -68.346 1.00 59.75 192 LYS A C 1
ATOM 1457 O O . LYS A 1 192 ? -4.680 28.592 -68.970 1.00 59.75 192 LYS A O 1
ATOM 1462 N N . SER A 1 193 ? -4.711 30.628 -68.008 1.00 47.16 193 SER A N 1
ATOM 1463 C CA . SER A 1 193 ? -6.057 30.981 -68.452 1.00 47.16 193 SER A CA 1
ATOM 1464 C C . SER A 1 193 ? -6.081 31.116 -69.978 1.00 47.16 193 SER A C 1
ATOM 1466 O O . SER A 1 193 ? -5.300 31.859 -70.573 1.00 47.16 193 SER A O 1
ATOM 1468 N N . GLY A 1 194 ? -6.961 30.353 -70.627 1.00 50.72 194 GLY A N 1
ATOM 1469 C CA . GLY A 1 194 ? -7.209 30.477 -72.058 1.00 50.72 194 GLY A CA 1
ATOM 1470 C C . GLY A 1 194 ? -7.833 31.837 -72.367 1.00 50.72 194 GLY A C 1
ATOM 1471 O O . GLY A 1 194 ? -8.805 32.243 -71.733 1.00 50.72 194 GLY A O 1
ATOM 1472 N N . SER A 1 195 ? -7.268 32.558 -73.333 1.00 52.19 195 SER A N 1
ATOM 1473 C CA . SER A 1 195 ? -7.832 33.806 -73.840 1.00 52.19 195 SER A CA 1
ATOM 1474 C C . SER A 1 195 ? -9.199 33.542 -74.479 1.00 52.19 195 SER A C 1
ATOM 1476 O O . SER A 1 195 ? -9.288 32.824 -75.475 1.00 52.19 195 SER A O 1
ATOM 1478 N N . VAL A 1 196 ? -10.262 34.133 -73.935 1.00 62.19 196 VAL A N 1
ATOM 1479 C CA . VAL A 1 196 ? -11.595 34.095 -74.548 1.00 62.19 196 VAL A CA 1
ATOM 1480 C C . VAL A 1 196 ? -11.548 34.857 -75.876 1.00 62.19 196 VAL A C 1
ATOM 1482 O O . VAL A 1 196 ? -11.239 36.051 -75.910 1.00 62.19 196 VAL A O 1
ATOM 1485 N N . CYS A 1 197 ? -11.841 34.170 -76.983 1.00 48.25 197 CYS A N 1
ATOM 1486 C CA . CYS A 1 197 ? -12.017 34.789 -78.294 1.00 48.25 197 CYS A CA 1
ATOM 1487 C C . CYS A 1 197 ? -13.168 35.806 -78.242 1.00 48.25 197 CYS A C 1
ATOM 1489 O O . CYS A 1 197 ? -14.311 35.454 -77.958 1.00 48.25 197 CYS A O 1
ATOM 1491 N N . ARG A 1 198 ? -12.875 37.075 -78.550 1.00 54.22 198 ARG A N 1
ATOM 1492 C CA . ARG A 1 198 ? -13.891 38.123 -78.723 1.00 54.22 198 ARG A CA 1
ATOM 1493 C C . ARG A 1 198 ? -14.793 37.782 -79.913 1.00 54.22 198 ARG A C 1
ATOM 1495 O O . ARG A 1 198 ? -14.326 37.735 -81.049 1.00 54.22 198 ARG A O 1
ATOM 1502 N N . THR A 1 199 ? -16.087 37.612 -79.668 1.00 58.41 199 THR A N 1
ATOM 1503 C CA . THR A 1 199 ? -17.113 37.573 -80.7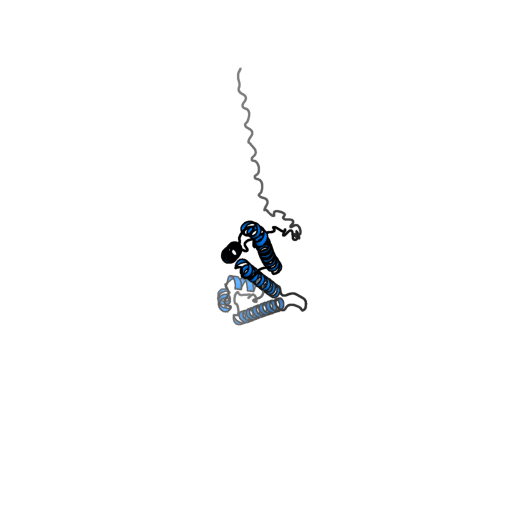17 1.00 58.41 199 THR A CA 1
ATOM 1504 C C . THR A 1 199 ? -17.286 38.965 -81.331 1.00 58.41 199 THR A C 1
ATOM 1506 O O . THR A 1 199 ? -17.421 39.963 -80.622 1.00 58.41 199 THR A O 1
ATOM 1509 N N . ARG A 1 200 ? -17.258 39.041 -82.664 1.00 56.09 200 ARG A N 1
ATOM 1510 C CA . ARG A 1 200 ? -17.393 40.278 -83.447 1.00 56.09 200 ARG A CA 1
ATOM 1511 C C . ARG A 1 200 ? -18.872 40.713 -83.458 1.00 56.09 200 ARG A C 1
ATOM 1513 O O . ARG A 1 200 ? -19.740 39.910 -83.781 1.00 56.09 200 ARG A O 1
ATOM 1520 N N . LYS A 1 201 ? -19.162 41.968 -83.095 1.00 55.50 201 LYS A N 1
ATOM 1521 C CA . LYS A 1 201 ? -20.517 42.554 -83.111 1.00 55.50 201 LYS A CA 1
ATOM 1522 C C . LYS A 1 201 ? -20.981 42.708 -84.564 1.00 55.50 201 LYS A C 1
ATOM 1524 O O . LYS A 1 201 ? -20.381 43.479 -85.307 1.00 55.50 201 LYS A O 1
ATOM 1529 N N . VAL A 1 202 ? -22.017 41.976 -84.967 1.00 60.00 202 VAL A N 1
ATOM 1530 C CA . VAL A 1 202 ? -22.656 42.139 -86.282 1.00 60.00 202 VAL A CA 1
ATOM 1531 C C . VAL A 1 202 ? -23.700 43.246 -86.150 1.00 60.00 202 VAL A C 1
ATOM 1533 O O . VAL A 1 202 ? -24.598 43.158 -85.313 1.00 60.00 202 VAL A O 1
ATOM 1536 N N . ALA A 1 203 ? -23.532 44.327 -86.909 1.00 53.03 203 ALA A N 1
ATOM 1537 C CA . ALA A 1 203 ? -24.506 45.406 -86.988 1.00 53.03 203 ALA A CA 1
ATOM 1538 C C . ALA A 1 203 ? -25.742 44.906 -87.745 1.00 53.03 203 ALA A C 1
ATOM 1540 O O . ALA A 1 203 ? -25.622 44.438 -88.875 1.00 53.03 203 ALA A O 1
ATOM 1541 N N . ASN A 1 204 ? -26.910 44.989 -87.112 1.00 49.56 204 ASN A N 1
ATOM 1542 C CA . ASN A 1 204 ? -28.182 44.723 -87.767 1.00 49.56 204 ASN A CA 1
ATOM 1543 C C . ASN A 1 204 ? -28.628 45.996 -88.496 1.00 49.56 204 ASN A C 1
ATOM 1545 O O . ASN A 1 204 ? -28.653 47.071 -87.891 1.00 49.56 204 ASN A O 1
ATOM 1549 N N . SER A 1 205 ? -28.931 45.878 -89.788 1.00 43.34 205 SER A N 1
ATOM 1550 C CA . SER A 1 205 ? -29.504 46.956 -90.589 1.00 43.34 205 SER A CA 1
ATOM 1551 C C . SER A 1 205 ? -31.016 47.022 -90.367 1.00 43.34 205 SER A C 1
ATOM 1553 O O . SER A 1 205 ? -31.686 45.992 -90.323 1.00 43.34 205 SER A O 1
ATOM 1555 N N . SER A 1 206 ? -31.559 48.235 -90.248 1.00 44.78 206 SER A N 1
ATOM 1556 C CA . SER A 1 206 ? -32.968 48.515 -90.555 1.00 44.78 206 SER A CA 1
ATOM 1557 C C . SER A 1 206 ? -33.236 50.025 -90.627 1.00 44.78 206 SER A C 1
ATOM 1559 O O . SER A 1 206 ? -33.598 50.633 -89.619 1.00 44.78 206 SER A O 1
ATOM 1561 N N . ARG A 1 207 ? -33.042 50.612 -91.813 1.00 41.66 207 ARG A N 1
ATOM 1562 C CA . ARG A 1 207 ? -34.001 51.415 -92.604 1.00 41.66 207 ARG A CA 1
ATOM 1563 C C . ARG A 1 207 ? -33.268 52.241 -93.650 1.00 41.66 207 ARG A C 1
ATOM 1565 O O . ARG A 1 207 ? -32.287 52.915 -93.277 1.00 41.66 207 ARG A O 1
#

Radius of gyration: 45.67 Å; chains: 1; bounding box: 77×68×137 Å

Foldseek 3Di:
DDALCVLCVLLVHDSVVSVVCCVVVLAPDDPPRDDDNVSRNVSVVVVVVVVVVVVVVVVPDDVPDDDPVVVVVVVVVVVVVVVVVLVCVVVVVDDDPVVVVVLVVVLVVLLVVLVVCLCVVLVVVCVPPDDPVVSVVSSVVSVVVSVVVSVPDDSPVPPPPPPDDPPPDPPPDPPDDDDPPDPPDDDDDDDDDDDDDDDDDDDDDDD

pLDDT: mean 71.81, std 16.9, range [33.59, 92.38]